Protein AF-A0A1W9LDU2-F1 (afdb_monomer)

pLDDT: mean 76.0, std 12.4, range [47.94, 97.0]

Nearest PDB structures (foldseek):
  3t53-assembly1_A  TM=8.021E-01  e=7.285E-06  Escherichia coli K-12
  4dnt-assembly1_A  TM=8.073E-01  e=8.873E-06  Escherichia coli K-12
  4dop-assembly1_A  TM=8.043E-01  e=9.475E-06  Escherichia coli K-12
  4dnr-assembly1_A  TM=7.918E-01  e=9.475E-06  Escherichia coli K-12
  3t56-assembly1_A  TM=7.947E-01  e=4.295E-05  Escherichia coli K-12

Secondary structure (DSSP, 8-state):
--SHHHHHHHHHHHHHHSTHHHHHHHHHHHHHHHHHHHS---SS------EEEEEEE-SSS-HHHHHHHHHHHHHHHHHT-TT--EEEEEEE-SSS-HHHHHHHHHHHHHHHTTSTT-------SS----------HHHHHHTT--HHHHHHHHHHHT--EEEEEEEETTEEEEEEES----SHHHHHT-EEEEETTEEEE--

Structure (mmCIF, N/CA/C/O backbone):
data_AF-A0A1W9LDU2-F1
#
_entry.id   AF-A0A1W9LDU2-F1
#
loop_
_atom_site.group_PDB
_atom_site.id
_atom_site.type_symbol
_atom_site.label_atom_id
_atom_site.label_alt_id
_atom_site.label_comp_id
_atom_site.label_asym_id
_atom_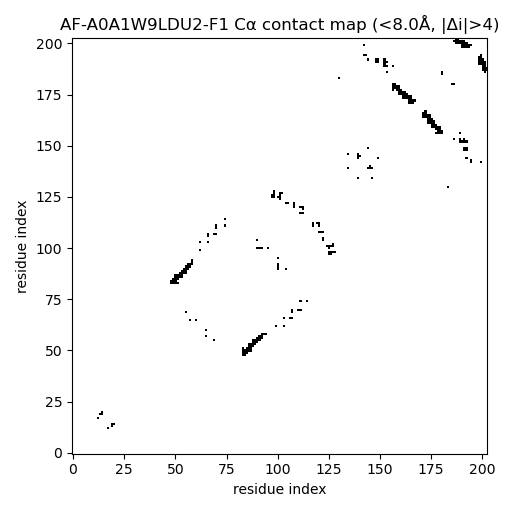site.label_entity_id
_atom_site.label_seq_id
_atom_site.pdbx_PDB_ins_code
_atom_site.Cartn_x
_atom_site.Cartn_y
_atom_site.Cartn_z
_atom_site.occupancy
_atom_site.B_iso_or_equiv
_atom_site.auth_seq_id
_atom_site.auth_comp_id
_atom_site.auth_asym_id
_atom_site.auth_atom_id
_atom_site.pdbx_PDB_model_num
ATOM 1 N N . MET A 1 1 ? -29.958 22.513 64.271 1.00 49.59 1 MET A N 1
ATOM 2 C CA . MET A 1 1 ? -28.703 22.228 63.536 1.00 49.59 1 MET A CA 1
ATOM 3 C C . MET A 1 1 ? -27.513 22.297 64.498 1.00 49.59 1 MET A C 1
ATOM 5 O O . MET A 1 1 ? -26.911 23.351 64.590 1.00 49.59 1 MET A O 1
ATOM 9 N N . SER A 1 2 ? -27.203 21.239 65.266 1.00 56.72 2 SER A N 1
ATOM 10 C CA . SER A 1 2 ? -25.942 21.145 66.046 1.00 56.72 2 SER A CA 1
ATOM 11 C C . SER A 1 2 ? -25.709 19.732 66.623 1.00 56.72 2 SER A C 1
ATOM 13 O O . SER A 1 2 ? -25.575 19.555 67.827 1.00 56.72 2 SER A O 1
ATOM 15 N N . GLU A 1 3 ? -25.724 18.687 65.788 1.00 57.66 3 GLU A N 1
ATOM 16 C CA . GLU A 1 3 ? -25.422 17.311 66.252 1.00 57.66 3 GLU A CA 1
ATOM 17 C C . GLU A 1 3 ? -24.244 16.667 65.493 1.00 57.66 3 GLU A C 1
ATOM 19 O O . GLU A 1 3 ? -23.512 15.843 66.039 1.00 57.66 3 GLU A O 1
ATOM 24 N N . ASN A 1 4 ? -23.974 17.109 64.259 1.00 59.03 4 ASN A N 1
ATOM 25 C CA . ASN A 1 4 ? -22.932 16.517 63.410 1.00 59.03 4 ASN A CA 1
ATOM 26 C C . ASN A 1 4 ? -21.503 17.002 63.732 1.00 59.03 4 ASN A C 1
ATOM 28 O O . ASN A 1 4 ? -20.545 16.277 63.469 1.00 59.03 4 ASN A O 1
ATOM 32 N N . GLY A 1 5 ? -21.337 18.177 64.354 1.00 63.38 5 GLY A N 1
ATOM 33 C CA . GLY A 1 5 ? -20.014 18.723 64.707 1.00 63.38 5 GLY A CA 1
ATOM 34 C C . GLY A 1 5 ? -19.288 17.947 65.817 1.00 63.38 5 GLY A C 1
ATOM 35 O O . GLY A 1 5 ? -18.060 17.827 65.802 1.00 63.38 5 GLY A O 1
ATOM 36 N N . ASN A 1 6 ? -20.037 17.337 66.742 1.00 68.06 6 ASN A N 1
ATOM 37 C CA . ASN A 1 6 ? -19.465 16.553 67.844 1.00 68.06 6 ASN A CA 1
ATOM 38 C C . ASN A 1 6 ? -19.042 15.140 67.413 1.00 68.06 6 ASN A C 1
ATOM 40 O O . ASN A 1 6 ? -18.052 14.615 67.916 1.00 68.06 6 ASN A O 1
ATOM 44 N N . LYS A 1 7 ? -19.734 14.532 66.439 1.00 71.62 7 LYS A N 1
ATOM 45 C CA . LYS A 1 7 ? -19.364 13.208 65.905 1.00 71.62 7 LYS A CA 1
ATOM 46 C C . LYS A 1 7 ? -18.087 13.280 65.062 1.00 71.62 7 LYS A C 1
ATOM 48 O O . LYS A 1 7 ? -17.204 12.438 65.206 1.00 71.62 7 LYS A O 1
ATOM 53 N N . PHE A 1 8 ? -17.954 14.321 64.237 1.00 76.06 8 PHE A N 1
ATOM 54 C CA . PHE A 1 8 ? -16.783 14.516 63.377 1.00 76.06 8 PHE A CA 1
ATOM 55 C C . PHE A 1 8 ? -15.508 14.818 64.180 1.00 76.06 8 PHE A C 1
ATOM 57 O O . PHE A 1 8 ? -14.455 14.232 63.934 1.00 76.06 8 PHE A O 1
ATOM 64 N N . SER A 1 9 ? -15.611 15.667 65.205 1.00 74.88 9 SER A N 1
ATOM 65 C CA . SER A 1 9 ? -14.484 15.957 66.100 1.00 74.88 9 SER A CA 1
ATOM 66 C C . SER A 1 9 ? -14.080 14.750 66.960 1.00 74.88 9 SER A C 1
ATOM 68 O O . SER A 1 9 ? -12.888 14.552 67.193 1.00 74.88 9 SER A O 1
ATOM 70 N N . GLY A 1 10 ? -15.032 13.901 67.369 1.00 74.62 10 GLY A N 1
ATOM 71 C CA . GLY A 1 10 ? -14.751 12.626 68.044 1.00 74.62 10 GLY A CA 1
ATOM 72 C C . GLY A 1 10 ? -14.024 11.606 67.158 1.00 74.62 10 GLY A C 1
ATOM 73 O O . GLY A 1 10 ? -13.123 10.908 67.631 1.00 74.62 10 GLY A O 1
ATOM 74 N N . LEU A 1 11 ? -14.352 11.569 65.862 1.00 74.38 11 LEU A N 1
ATOM 75 C CA . LEU A 1 11 ? -13.679 10.721 64.877 1.00 74.38 11 LEU A CA 1
ATOM 76 C C . LEU A 1 11 ? -12.225 11.167 64.662 1.00 74.38 11 LEU A C 1
ATOM 78 O O . LEU A 1 11 ? -11.310 10.354 64.762 1.00 74.38 11 LEU A O 1
ATOM 82 N N . ILE A 1 12 ? -12.001 12.472 64.474 1.00 79.00 12 ILE A N 1
ATOM 83 C CA . ILE A 1 12 ? -10.655 13.052 64.339 1.00 79.00 12 ILE A CA 1
ATOM 84 C C . ILE A 1 12 ? -9.823 12.790 65.598 1.00 79.00 12 ILE A C 1
ATOM 86 O O . ILE A 1 12 ? -8.661 12.406 65.506 1.00 79.00 12 ILE A O 1
ATOM 90 N N . ARG A 1 13 ? -10.416 12.938 66.789 1.00 73.31 13 ARG A N 1
ATOM 91 C CA . ARG A 1 13 ? -9.708 12.694 68.051 1.00 73.31 13 ARG A CA 1
ATOM 92 C C . ARG A 1 13 ? -9.336 11.214 68.227 1.00 73.31 13 ARG A C 1
ATOM 94 O O . ARG A 1 13 ? -8.217 10.941 68.643 1.00 73.31 13 ARG A O 1
ATOM 101 N N . SER A 1 14 ? -10.197 10.274 67.819 1.00 73.06 14 SER A N 1
ATOM 102 C CA . SER A 1 14 ? -9.865 8.833 67.789 1.00 73.06 14 SER A CA 1
ATOM 103 C C . SER A 1 14 ? -8.744 8.490 66.802 1.00 73.06 14 SER A C 1
ATOM 105 O O . SER A 1 14 ? -7.947 7.595 67.073 1.00 73.06 14 SER A O 1
ATOM 107 N N . PHE A 1 15 ? -8.646 9.216 65.685 1.00 76.94 15 PHE A N 1
ATOM 108 C CA . PHE A 1 15 ? -7.563 9.072 64.705 1.00 76.94 15 PHE A CA 1
ATOM 109 C C . PHE A 1 15 ? -6.233 9.692 65.160 1.00 76.94 15 PHE A C 1
ATOM 111 O O . PHE A 1 15 ? -5.174 9.174 64.811 1.00 76.94 15 PHE A O 1
ATOM 118 N N . LEU A 1 16 ? -6.279 10.790 65.925 1.00 77.50 16 LEU A N 1
ATOM 119 C CA . LEU A 1 16 ? -5.091 11.513 66.397 1.00 77.50 16 LEU A CA 1
ATOM 120 C C . LEU A 1 16 ? -4.519 10.971 67.719 1.00 77.50 16 LEU A C 1
ATOM 122 O O . LEU A 1 16 ? -3.313 11.048 67.921 1.00 77.50 16 LEU A O 1
ATOM 126 N N . GLN A 1 17 ? -5.353 10.444 68.627 1.00 74.19 17 GLN A N 1
ATOM 127 C CA . GLN A 1 17 ? -4.908 9.855 69.905 1.00 74.19 17 GLN A CA 1
ATOM 128 C C . GLN A 1 17 ? -4.788 8.324 69.874 1.00 74.19 17 GLN A C 1
ATOM 130 O O . GLN A 1 17 ? -4.083 7.759 70.708 1.00 74.19 17 GLN A O 1
ATOM 135 N N . GLY A 1 18 ? -5.479 7.641 68.956 1.00 73.44 18 GLY A N 1
ATOM 136 C CA . GLY A 1 18 ? -5.485 6.180 68.856 1.00 73.44 18 GLY A CA 1
ATOM 137 C C . GLY A 1 18 ? -4.526 5.630 67.797 1.00 73.44 18 GLY A C 1
ATOM 138 O O . GLY A 1 18 ? -4.129 6.318 66.863 1.00 73.44 18 GLY A O 1
ATOM 139 N N . GLN A 1 19 ? -4.223 4.332 67.875 1.00 79.75 19 GLN A N 1
ATOM 140 C CA . GLN A 1 19 ? -3.443 3.597 66.861 1.00 79.75 19 GLN A CA 1
ATOM 141 C C . GLN A 1 19 ? -4.256 3.272 65.587 1.00 79.75 19 GLN A C 1
ATOM 143 O O . GLN A 1 19 ? -3.837 2.464 64.757 1.00 79.75 19 GLN A O 1
ATOM 148 N N . LEU A 1 20 ? -5.430 3.891 65.418 1.00 82.56 20 LEU A N 1
ATOM 149 C CA . LEU A 1 20 ? -6.39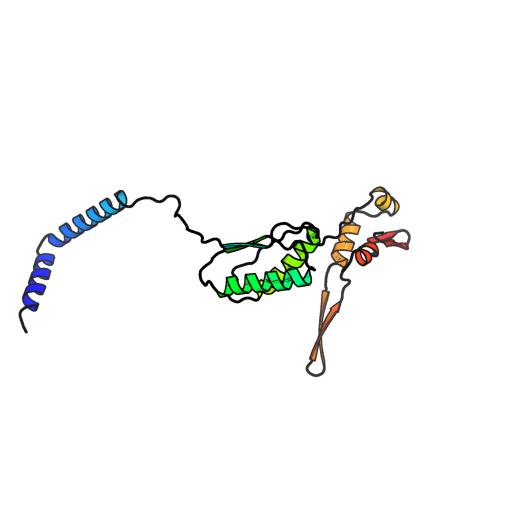8 3.569 64.368 1.00 82.56 20 LEU A CA 1
ATOM 150 C C . LEU A 1 20 ? -5.834 3.818 62.958 1.00 82.56 20 LEU A C 1
ATOM 152 O O . LEU A 1 20 ? -6.083 3.034 62.046 1.00 82.56 20 LEU A O 1
ATOM 156 N N . SER A 1 21 ? -5.012 4.860 62.802 1.00 83.94 21 SER A N 1
ATOM 157 C CA . SER A 1 21 ? -4.303 5.168 61.553 1.00 83.94 21 SER A CA 1
ATOM 158 C C . SER A 1 21 ? -3.348 4.042 61.144 1.00 83.94 21 SER A C 1
ATOM 160 O O . SER A 1 21 ? -3.317 3.648 59.983 1.00 83.94 21 SER A O 1
ATOM 162 N N . VAL A 1 22 ? -2.611 3.473 62.107 1.00 85.69 22 VAL A N 1
ATOM 163 C CA . VAL A 1 22 ? -1.685 2.355 61.861 1.00 85.69 22 VAL A CA 1
ATOM 164 C C . VAL A 1 22 ? -2.461 1.093 61.492 1.00 85.69 22 VAL A C 1
ATOM 166 O O . VAL A 1 22 ? -2.100 0.413 60.537 1.00 85.69 22 VAL A O 1
ATOM 169 N N . LEU A 1 23 ? -3.567 0.813 62.188 1.00 89.12 23 LEU A N 1
ATOM 170 C CA . LEU A 1 23 ? -4.436 -0.322 61.876 1.00 89.12 23 LEU A CA 1
ATOM 171 C C . LEU A 1 23 ? -4.988 -0.237 60.444 1.00 89.12 23 LEU A C 1
ATOM 173 O O . LEU A 1 23 ? -4.949 -1.221 59.713 1.00 89.12 23 LEU A O 1
ATOM 177 N N . LEU A 1 24 ? -5.455 0.940 60.021 1.00 89.75 24 LEU A N 1
ATOM 178 C CA . LEU A 1 24 ? -5.959 1.150 58.663 1.00 89.75 24 LEU A CA 1
ATOM 179 C C . LEU A 1 24 ? -4.878 0.993 57.596 1.00 89.75 24 LEU A C 1
ATOM 181 O O . LEU A 1 24 ? -5.164 0.432 56.543 1.00 89.75 24 LEU A O 1
ATOM 185 N N . ILE A 1 25 ? -3.649 1.438 57.871 1.00 91.44 25 ILE A N 1
ATOM 186 C CA . ILE A 1 25 ? -2.503 1.223 56.976 1.00 91.44 25 ILE A CA 1
ATOM 187 C C . ILE A 1 25 ? -2.199 -0.274 56.838 1.00 91.44 25 ILE A C 1
ATOM 189 O O . ILE A 1 25 ? -1.962 -0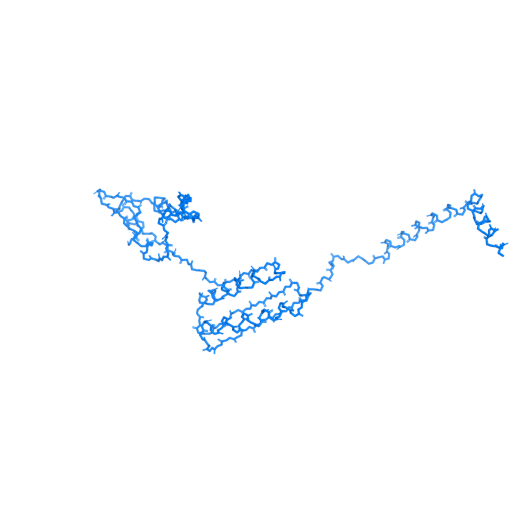.760 55.736 1.00 91.44 25 ILE A O 1
ATOM 193 N N . VAL A 1 26 ? -2.235 -1.031 57.937 1.00 94.44 26 VAL A N 1
ATOM 194 C CA . VAL A 1 26 ? -2.012 -2.485 57.898 1.00 94.44 26 VAL A CA 1
ATOM 195 C C . VAL A 1 26 ? -3.136 -3.192 57.139 1.00 94.44 26 VAL A C 1
ATOM 197 O O . VAL A 1 26 ? -2.865 -4.066 56.319 1.00 94.44 26 VAL A O 1
ATOM 200 N N . ILE A 1 27 ? -4.390 -2.791 57.359 1.00 96.00 27 ILE A N 1
ATOM 201 C CA . ILE A 1 27 ? -5.549 -3.344 56.649 1.00 96.00 27 ILE A CA 1
ATOM 202 C C . ILE A 1 27 ? -5.480 -3.022 55.153 1.00 96.00 27 ILE A C 1
ATOM 204 O O . ILE A 1 27 ? -5.739 -3.906 54.339 1.00 96.00 27 ILE A O 1
ATOM 208 N N . SER A 1 28 ? -5.108 -1.798 54.767 1.00 95.88 28 SER A N 1
ATOM 209 C CA . SER A 1 28 ? -4.998 -1.417 53.355 1.00 95.88 28 SER A CA 1
ATOM 210 C C . SER A 1 28 ? -3.846 -2.138 52.652 1.00 95.88 28 SER A C 1
ATOM 212 O O . SER A 1 28 ? -4.022 -2.603 51.527 1.00 95.88 28 SER A O 1
ATOM 214 N N . LEU A 1 29 ? -2.706 -2.323 53.329 1.00 97.00 29 LEU A N 1
ATOM 215 C CA . LEU A 1 29 ? -1.594 -3.138 52.833 1.00 97.00 29 LEU A CA 1
ATOM 216 C C . LEU A 1 29 ? -1.992 -4.607 52.668 1.00 97.00 29 LEU A C 1
ATOM 218 O O . LEU A 1 29 ? -1.703 -5.204 51.633 1.00 97.00 29 LEU A O 1
ATOM 222 N N . ALA A 1 30 ? -2.685 -5.184 53.654 1.00 96.62 30 ALA A N 1
ATOM 223 C CA . ALA A 1 30 ? -3.170 -6.558 53.579 1.00 96.62 30 ALA A CA 1
ATOM 224 C C . ALA A 1 30 ? -4.193 -6.736 52.446 1.00 96.62 30 ALA A C 1
ATOM 226 O O . ALA A 1 30 ? -4.085 -7.679 51.667 1.00 96.62 30 ALA A O 1
ATOM 227 N N . ALA A 1 31 ? -5.139 -5.804 52.299 1.00 96.88 31 ALA A N 1
ATOM 228 C CA . ALA A 1 31 ? -6.109 -5.808 51.206 1.00 96.88 31 ALA A CA 1
ATOM 229 C C . ALA A 1 31 ? -5.428 -5.686 49.831 1.00 96.88 31 ALA A C 1
ATOM 231 O O . ALA A 1 31 ? -5.790 -6.410 48.906 1.00 96.88 31 ALA A O 1
ATOM 232 N N . GLY A 1 32 ? -4.405 -4.833 49.705 1.00 96.50 32 GLY A N 1
ATOM 233 C CA . GLY A 1 32 ? -3.604 -4.709 48.486 1.00 96.50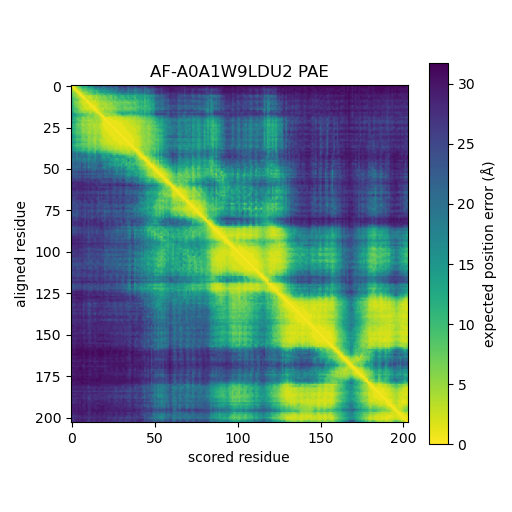 32 GLY A CA 1
ATOM 234 C C . GLY A 1 32 ? -2.820 -5.983 48.155 1.00 96.50 32 GLY A C 1
ATOM 235 O O . GLY A 1 32 ? -2.811 -6.420 47.007 1.00 96.50 32 GLY A O 1
ATOM 236 N N . ALA A 1 33 ? -2.221 -6.629 49.158 1.00 96.31 33 ALA A N 1
ATOM 237 C CA . ALA A 1 33 ? -1.531 -7.905 48.979 1.00 96.31 33 ALA A CA 1
ATOM 238 C C . ALA A 1 33 ? -2.494 -9.020 48.536 1.00 96.31 33 ALA A C 1
ATOM 240 O O . ALA A 1 33 ? -2.177 -9.779 47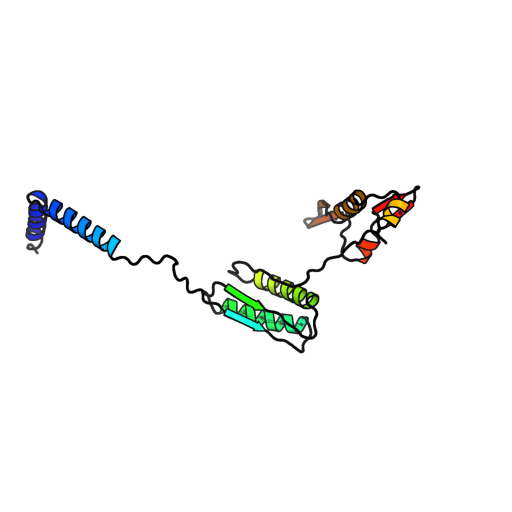.622 1.00 96.31 33 ALA A O 1
ATOM 241 N N . VAL A 1 34 ? -3.692 -9.082 49.128 1.00 96.06 34 VAL A N 1
ATOM 242 C CA . VAL A 1 34 ? -4.746 -10.018 48.709 1.00 96.06 34 VAL A CA 1
ATOM 243 C C . VAL A 1 34 ? -5.187 -9.734 47.274 1.00 96.06 34 VAL A C 1
ATOM 245 O O . VAL A 1 34 ? -5.299 -10.670 46.489 1.00 96.06 34 VAL A O 1
ATOM 248 N N . ALA A 1 35 ? -5.362 -8.466 46.893 1.00 95.31 35 ALA A N 1
ATOM 249 C CA . ALA A 1 35 ? -5.712 -8.091 45.526 1.00 95.31 35 ALA A CA 1
ATOM 250 C C . ALA A 1 35 ? -4.644 -8.537 44.516 1.00 95.31 35 ALA A C 1
ATOM 252 O O . ALA A 1 35 ? -4.994 -9.078 43.473 1.00 95.31 35 ALA A O 1
ATOM 253 N N . LEU A 1 36 ? -3.351 -8.400 44.830 1.00 92.81 36 LEU A N 1
ATOM 254 C CA . LEU A 1 36 ? -2.269 -8.862 43.948 1.00 92.81 36 LEU A CA 1
ATOM 255 C C . LEU A 1 36 ? -2.259 -10.383 43.743 1.00 92.81 36 LEU A C 1
ATOM 257 O O . LEU A 1 36 ? -1.854 -10.843 42.678 1.00 92.81 36 LEU A O 1
ATOM 261 N N . VAL A 1 37 ? -2.690 -11.156 44.744 1.00 92.25 37 VAL A N 1
ATOM 262 C CA . VAL A 1 37 ? -2.771 -12.625 44.661 1.00 92.25 37 VAL A CA 1
ATOM 263 C C . VAL A 1 37 ? -4.070 -13.084 43.994 1.00 92.25 37 VAL A C 1
ATOM 265 O O . VAL A 1 37 ? -4.070 -14.084 43.283 1.00 92.25 37 VAL A O 1
ATOM 268 N N . MET A 1 38 ? -5.176 -12.369 44.217 1.00 94.00 38 MET A N 1
ATOM 269 C CA . MET A 1 38 ? -6.495 -12.725 43.687 1.00 94.00 38 MET A CA 1
ATOM 270 C C . MET A 1 38 ? -6.775 -12.183 42.286 1.00 94.00 38 MET A C 1
ATOM 272 O O . MET A 1 38 ? -7.656 -12.721 41.621 1.00 94.00 38 MET A O 1
ATOM 276 N N . THR A 1 39 ? -6.078 -11.135 41.836 1.00 91.00 39 THR A N 1
ATOM 277 C CA . THR A 1 39 ? -6.268 -10.590 40.484 1.00 91.00 39 THR A CA 1
ATOM 278 C C . THR A 1 39 ? -5.803 -11.632 39.465 1.00 91.00 39 THR A C 1
ATOM 280 O O . THR A 1 39 ? -4.610 -11.956 39.444 1.00 91.00 39 THR A O 1
ATOM 283 N N . PRO A 1 40 ? -6.709 -12.168 38.625 1.00 84.44 40 PRO A N 1
ATOM 284 C CA . PRO A 1 40 ? -6.335 -13.106 37.579 1.00 84.44 40 PRO A CA 1
ATOM 285 C C . PRO A 1 40 ? -5.317 -12.451 36.647 1.00 84.44 40 PRO A C 1
ATOM 287 O O . PRO A 1 40 ? -5.484 -11.303 36.236 1.00 84.44 40 PRO A O 1
ATOM 290 N N . ARG A 1 41 ? -4.244 -13.172 36.329 1.00 78.50 41 ARG A N 1
ATOM 291 C CA . ARG A 1 41 ? -3.285 -12.742 35.311 1.00 78.50 41 ARG A CA 1
ATOM 292 C C . ARG A 1 41 ? -3.773 -13.249 33.961 1.00 78.50 41 ARG A C 1
ATOM 294 O O . ARG A 1 41 ? -3.754 -14.451 33.728 1.00 78.50 41 ARG A O 1
ATOM 301 N N . GLU A 1 42 ? -4.211 -12.344 33.097 1.00 79.44 42 GLU A N 1
ATOM 302 C CA . GLU A 1 42 ? -4.455 -12.641 31.685 1.00 79.44 42 GLU A CA 1
ATOM 303 C C . GLU A 1 42 ? -3.155 -12.367 30.915 1.00 79.44 42 GLU A C 1
ATOM 305 O O . GLU A 1 42 ? -2.707 -11.224 30.841 1.00 79.44 42 GLU A O 1
ATOM 310 N N . GLU A 1 43 ? -2.492 -13.419 30.422 1.00 69.94 43 GLU A N 1
ATOM 311 C CA . GLU A 1 43 ? -1.216 -13.305 29.687 1.00 69.94 43 GLU A CA 1
ATOM 312 C C . GLU A 1 43 ? -1.400 -12.742 28.271 1.00 69.94 43 GLU A C 1
ATOM 314 O O . GLU A 1 43 ? -0.515 -12.070 27.745 1.00 69.94 43 GLU A O 1
ATOM 319 N N . GLU A 1 44 ? -2.575 -12.953 27.686 1.00 77.62 44 GLU A N 1
ATOM 320 C CA . GLU A 1 44 ? -2.986 -12.386 26.409 1.00 77.62 44 GLU A CA 1
ATOM 321 C C . GLU A 1 44 ? -4.330 -11.693 26.632 1.00 77.62 44 GLU A C 1
ATOM 323 O O . GLU A 1 44 ? -5.336 -12.388 26.813 1.00 77.62 44 GLU A O 1
ATOM 328 N N . PRO A 1 45 ? -4.385 -10.345 26.665 1.00 65.31 45 PRO A N 1
ATOM 329 C CA . PRO A 1 45 ? -5.668 -9.663 26.714 1.00 65.31 45 PRO A CA 1
ATOM 330 C C . PRO A 1 45 ? -6.479 -10.135 25.509 1.00 65.31 45 PRO A C 1
ATOM 332 O O . PRO A 1 45 ? -6.039 -9.998 24.365 1.00 65.31 45 PRO A O 1
ATOM 335 N N . GLN A 1 46 ? -7.645 -10.729 25.757 1.00 62.44 46 GLN A N 1
ATOM 336 C CA . GLN A 1 46 ? -8.515 -11.190 24.682 1.00 62.44 46 GLN A CA 1
ATOM 337 C C . GLN A 1 46 ? -9.124 -9.967 23.991 1.00 62.44 46 GLN A C 1
ATOM 339 O O . GLN A 1 46 ? -10.181 -9.469 24.373 1.00 62.44 46 GLN A O 1
ATOM 344 N N . ILE A 1 47 ? -8.428 -9.447 22.979 1.00 65.75 47 ILE A N 1
ATOM 345 C CA . ILE A 1 47 ? -8.943 -8.378 22.128 1.00 65.75 47 ILE A CA 1
ATOM 346 C C . ILE A 1 47 ? -9.970 -9.012 21.191 1.00 65.75 47 ILE A C 1
ATOM 348 O O . ILE A 1 47 ? -9.620 -9.701 20.233 1.00 65.75 47 ILE A O 1
ATOM 352 N N . VAL A 1 48 ? -11.253 -8.779 21.462 1.00 61.66 48 VAL A N 1
ATOM 353 C CA . VAL A 1 48 ? -12.317 -9.108 20.511 1.00 61.66 48 VAL A CA 1
ATOM 354 C C . VAL A 1 48 ? -12.243 -8.079 19.390 1.00 61.66 48 VAL A C 1
ATOM 356 O O . VAL A 1 48 ? -12.721 -6.959 19.538 1.00 61.66 48 VAL A O 1
ATOM 359 N N . VAL A 1 49 ? -11.598 -8.441 18.283 1.00 58.22 49 VAL A N 1
ATOM 360 C CA . VAL A 1 49 ? -11.586 -7.630 17.061 1.00 58.22 49 VAL A CA 1
ATOM 361 C C . VAL A 1 49 ? -12.855 -7.975 16.276 1.00 58.22 49 VAL A C 1
ATOM 363 O O . VAL A 1 49 ? -12.929 -9.081 15.734 1.00 58.22 49 VAL A O 1
ATOM 366 N N . PRO A 1 50 ? -13.878 -7.101 16.205 1.00 53.66 50 PRO A N 1
ATOM 367 C CA . PRO A 1 50 ? -14.995 -7.344 15.309 1.00 53.66 50 PRO A CA 1
ATOM 368 C C . PRO A 1 50 ? -14.474 -7.259 13.871 1.00 53.66 50 PRO A C 1
ATOM 370 O O . PRO A 1 50 ? -13.923 -6.243 13.452 1.00 53.66 50 PRO A O 1
ATOM 373 N N . LEU A 1 51 ? -14.601 -8.360 13.133 1.00 52.84 51 LEU A N 1
ATOM 374 C CA . LEU A 1 51 ? -14.165 -8.481 11.745 1.00 52.84 51 LEU A CA 1
ATOM 375 C C . LEU A 1 51 ? -15.400 -8.500 10.847 1.00 52.84 51 LEU A C 1
ATOM 377 O O . LEU A 1 51 ? -16.279 -9.348 11.009 1.00 52.84 51 LEU A O 1
ATOM 381 N N . ALA A 1 52 ? -15.451 -7.583 9.886 1.00 58.91 52 ALA A N 1
ATOM 382 C CA . ALA A 1 52 ? -16.410 -7.636 8.792 1.00 58.91 52 ALA A CA 1
ATOM 383 C C . ALA A 1 52 ? -15.696 -8.176 7.545 1.00 58.91 52 ALA A C 1
ATOM 385 O O . ALA A 1 52 ? -14.908 -7.465 6.918 1.00 58.91 52 ALA A O 1
ATOM 386 N N . ASP A 1 53 ? -15.957 -9.440 7.205 1.00 50.25 53 ASP A N 1
ATOM 387 C CA . ASP A 1 53 ? -15.444 -10.054 5.978 1.00 50.25 53 ASP A CA 1
ATOM 388 C C . ASP A 1 53 ? -16.434 -9.825 4.828 1.00 50.25 53 ASP A C 1
ATOM 390 O O . ASP A 1 53 ? -17.598 -10.236 4.888 1.00 50.25 53 ASP A O 1
ATOM 394 N N . VAL A 1 54 ? -15.988 -9.114 3.790 1.00 58.03 54 VAL A N 1
ATOM 395 C CA . VAL A 1 54 ? -16.818 -8.738 2.642 1.00 58.03 54 VAL A CA 1
ATOM 396 C C . VAL A 1 54 ? -16.297 -9.445 1.399 1.00 58.03 54 VAL A C 1
ATOM 398 O O . VAL A 1 54 ? -15.442 -8.948 0.664 1.00 58.03 54 VA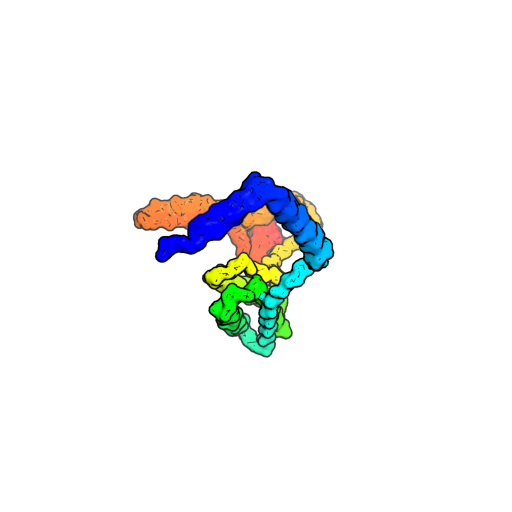L A O 1
ATOM 401 N N . MET A 1 55 ? -16.868 -10.613 1.125 1.00 48.53 55 MET A N 1
ATOM 402 C CA . MET A 1 55 ? -16.533 -11.395 -0.058 1.00 48.53 55 MET A CA 1
ATOM 403 C C . MET A 1 55 ? -17.469 -11.032 -1.217 1.00 48.53 55 MET A C 1
ATOM 405 O O . MET A 1 55 ? -18.680 -11.260 -1.149 1.00 48.53 55 MET A O 1
ATOM 409 N N . VAL A 1 56 ? -16.926 -10.460 -2.298 1.00 56.72 56 VAL A N 1
ATOM 410 C CA . VAL A 1 56 ? -17.724 -10.085 -3.476 1.00 56.72 56 VAL A CA 1
ATOM 411 C C . VAL A 1 56 ? -17.332 -10.930 -4.682 1.00 56.72 56 VAL A C 1
ATOM 413 O O . VAL A 1 56 ? -16.321 -10.683 -5.333 1.00 56.72 56 VAL A O 1
ATOM 416 N N . SER A 1 57 ? -18.181 -11.910 -5.014 1.00 51.12 57 SER A N 1
ATOM 417 C CA . SER A 1 57 ? -18.134 -12.596 -6.309 1.00 51.12 57 SER A CA 1
ATOM 418 C C . SER A 1 57 ? -18.827 -11.763 -7.362 1.00 51.12 57 SER A C 1
ATOM 420 O O . SER A 1 57 ? -19.997 -11.415 -7.187 1.00 51.12 57 SER A O 1
ATOM 422 N N . TYR A 1 58 ? -18.171 -11.524 -8.494 1.00 58.69 58 TYR A N 1
ATOM 423 C CA . TYR A 1 58 ? -18.870 -10.985 -9.655 1.00 58.69 58 TYR A CA 1
ATOM 424 C C . TYR A 1 58 ? -18.502 -11.716 -10.950 1.00 58.69 58 TYR A C 1
ATOM 426 O O . TYR A 1 58 ? -17.818 -11.175 -11.822 1.00 58.69 58 TYR A O 1
ATOM 434 N N . PRO A 1 59 ? -18.964 -12.969 -11.119 1.00 47.94 59 PRO A N 1
ATOM 435 C CA . PRO A 1 59 ? -18.752 -13.716 -12.345 1.00 47.94 59 PRO A CA 1
ATOM 436 C C . PRO A 1 59 ? -19.729 -13.215 -13.418 1.00 47.94 59 PRO A C 1
ATOM 438 O O . PRO A 1 59 ? -20.680 -13.906 -13.773 1.00 47.94 59 PRO A O 1
ATOM 441 N N . GLY A 1 60 ? -19.496 -12.044 -14.019 1.00 56.91 60 GLY A N 1
ATOM 442 C CA . GLY A 1 60 ? -20.423 -11.576 -15.061 1.00 56.91 60 GLY A CA 1
ATOM 443 C C . GLY A 1 60 ? -20.146 -10.248 -15.744 1.00 56.91 60 GLY A C 1
ATOM 444 O O . GLY A 1 60 ? -20.255 -10.183 -16.964 1.00 56.91 60 GLY A O 1
ATOM 445 N N . GLY A 1 61 ? -19.871 -9.207 -14.956 1.00 63.78 61 GLY A N 1
ATOM 446 C CA . GLY A 1 61 ? -19.923 -7.806 -15.399 1.00 63.78 61 GLY A CA 1
ATOM 447 C C . GLY A 1 61 ? -18.600 -7.246 -15.915 1.00 63.78 61 GLY A C 1
ATOM 448 O O . GLY A 1 61 ? -17.556 -7.858 -15.721 1.00 63.78 61 GLY A O 1
ATOM 449 N N . SER A 1 62 ? -18.655 -6.073 -16.553 1.00 65.62 62 SER A N 1
ATOM 450 C CA . SER A 1 62 ? -17.467 -5.305 -16.949 1.00 65.62 62 SER A CA 1
ATOM 451 C C . SER A 1 62 ? -16.725 -4.749 -15.725 1.00 65.62 62 SER A C 1
ATOM 453 O O . SER A 1 62 ? -17.320 -4.567 -14.662 1.00 65.62 62 SER A O 1
ATOM 455 N N . ALA A 1 63 ? -15.429 -4.449 -15.867 1.00 60.38 63 ALA A N 1
ATOM 456 C CA . ALA A 1 63 ? -14.600 -3.904 -14.783 1.00 60.38 63 ALA A CA 1
ATOM 457 C C . ALA A 1 63 ? -15.200 -2.634 -14.141 1.00 60.38 63 ALA A C 1
ATOM 459 O O . ALA A 1 63 ? -15.221 -2.518 -12.921 1.00 60.38 63 ALA A O 1
ATOM 460 N N . GLU A 1 64 ? -15.774 -1.747 -14.955 1.00 63.09 64 GLU A N 1
ATOM 461 C CA . GLU A 1 64 ? -16.451 -0.510 -14.529 1.00 63.09 64 GLU A CA 1
ATOM 462 C C . GLU A 1 64 ? -17.734 -0.776 -13.718 1.00 63.09 64 GLU A C 1
ATOM 464 O O . GLU A 1 64 ? -18.081 -0.055 -12.779 1.00 63.09 64 GLU A O 1
ATOM 469 N N . GLU A 1 65 ? -18.466 -1.842 -14.055 1.00 64.81 65 GLU A N 1
ATOM 470 C CA . GLU A 1 65 ? -19.687 -2.207 -13.336 1.00 64.81 65 GLU A CA 1
ATOM 471 C C . GLU A 1 65 ? -19.377 -2.913 -12.006 1.00 64.81 65 GLU A C 1
ATOM 473 O O . GLU A 1 65 ? -20.088 -2.717 -11.013 1.00 64.81 65 GLU A O 1
ATOM 478 N N . ILE A 1 66 ? -18.283 -3.685 -11.970 1.00 65.19 66 ILE A N 1
ATOM 479 C CA . ILE A 1 66 ? -17.722 -4.278 -10.748 1.00 65.19 66 ILE A CA 1
ATOM 480 C C . ILE A 1 66 ? -17.305 -3.163 -9.784 1.00 65.19 66 ILE A C 1
ATOM 482 O O . ILE A 1 66 ? -17.717 -3.157 -8.625 1.00 65.19 66 ILE A O 1
ATOM 486 N N . GLU A 1 67 ? -16.563 -2.181 -10.279 1.00 63.19 67 GLU A N 1
ATOM 487 C CA . GLU A 1 67 ? -16.064 -1.037 -9.520 1.00 63.19 67 GLU A CA 1
ATOM 488 C C . GLU A 1 67 ? -17.196 -0.231 -8.856 1.00 63.19 67 GLU A C 1
ATOM 490 O O . GLU A 1 67 ? -17.196 -0.036 -7.637 1.00 63.19 67 GLU A O 1
ATOM 495 N N . ARG A 1 68 ? -18.228 0.166 -9.617 1.00 65.75 68 ARG A N 1
ATOM 496 C CA . ARG A 1 68 ? -19.370 0.936 -9.085 1.00 65.75 68 ARG A CA 1
ATOM 497 C C . ARG A 1 68 ? -20.148 0.189 -7.998 1.00 65.75 68 ARG A C 1
ATOM 499 O O . ARG A 1 68 ? -20.581 0.795 -7.011 1.00 65.75 68 ARG A O 1
ATOM 506 N N . ARG A 1 69 ? -20.357 -1.122 -8.160 1.00 65.38 69 ARG A N 1
ATOM 507 C CA . ARG A 1 69 ? -21.146 -1.931 -7.210 1.00 65.38 69 ARG A CA 1
ATOM 508 C C . ARG A 1 69 ? -20.355 -2.345 -5.974 1.00 65.38 69 ARG A C 1
ATOM 510 O O . ARG A 1 69 ? -20.949 -2.429 -4.901 1.00 65.38 69 ARG A O 1
ATOM 517 N N . VAL A 1 70 ? -19.053 -2.593 -6.105 1.00 68.81 70 VAL A N 1
ATOM 518 C CA . VAL A 1 70 ? -18.180 -2.925 -4.968 1.00 68.81 70 VAL A CA 1
ATOM 519 C C . VAL A 1 70 ? -17.919 -1.677 -4.128 1.00 68.81 70 VAL A C 1
ATOM 521 O O . VAL A 1 70 ? -18.165 -1.704 -2.922 1.00 68.81 70 VAL A O 1
ATOM 524 N N . SER A 1 71 ? -17.535 -0.562 -4.761 1.00 67.38 71 SER A N 1
ATOM 525 C CA . SER A 1 71 ? -17.241 0.702 -4.070 1.00 67.38 71 SER A CA 1
ATOM 526 C C . SER A 1 71 ? -18.437 1.191 -3.252 1.00 67.38 71 SER A C 1
ATOM 528 O O . SER A 1 71 ? -18.308 1.434 -2.059 1.00 67.38 71 SER A O 1
ATOM 530 N N . SER A 1 72 ? -19.633 1.245 -3.850 1.00 67.06 72 SER A N 1
ATOM 531 C CA . SER A 1 72 ? -20.844 1.731 -3.163 1.00 67.06 72 SER A CA 1
ATOM 532 C C . SER A 1 72 ? -21.345 0.819 -2.036 1.00 67.06 72 SER A C 1
ATOM 534 O O . SER A 1 72 ? -22.153 1.240 -1.202 1.00 67.06 72 SER A O 1
ATOM 536 N N . ARG A 1 73 ? -20.931 -0.455 -2.022 1.00 67.12 73 ARG A N 1
ATOM 537 C CA . ARG A 1 73 ? -21.241 -1.392 -0.937 1.00 67.12 73 ARG A CA 1
ATOM 538 C C . ARG A 1 73 ? -20.271 -1.209 0.224 1.00 67.12 73 ARG A C 1
ATOM 540 O O . ARG A 1 73 ? -20.722 -1.157 1.361 1.00 67.12 73 ARG A O 1
ATOM 547 N N . LEU A 1 74 ? -18.978 -1.070 -0.075 1.00 70.31 74 LEU A N 1
ATOM 548 C CA . LEU A 1 74 ? -17.936 -0.827 0.923 1.00 70.31 74 LEU A CA 1
ATOM 549 C C . LEU A 1 74 ? -18.097 0.542 1.589 1.00 70.31 74 LEU A C 1
ATOM 551 O O . LEU A 1 74 ? -18.035 0.628 2.807 1.00 70.31 74 LEU A O 1
ATOM 555 N N . GLU A 1 75 ? -18.417 1.582 0.821 1.00 67.12 75 GLU A N 1
ATOM 556 C CA . GLU A 1 75 ? -18.685 2.926 1.343 1.00 67.12 75 GLU A CA 1
ATOM 557 C C . GLU A 1 75 ? -19.858 2.935 2.333 1.00 67.12 75 GLU A C 1
ATOM 559 O O . GLU A 1 75 ? -19.746 3.487 3.421 1.00 67.12 75 GLU A O 1
ATOM 564 N N . ARG A 1 76 ? -20.967 2.250 2.016 1.00 66.88 76 ARG A N 1
ATOM 565 C CA . ARG A 1 76 ? -22.109 2.133 2.939 1.00 66.88 76 ARG A CA 1
ATOM 566 C C . ARG A 1 76 ? -21.785 1.356 4.209 1.00 66.88 76 ARG A C 1
ATOM 568 O O . ARG A 1 76 ? -22.351 1.676 5.245 1.00 66.88 76 ARG A O 1
ATOM 575 N N . LEU A 1 77 ? -20.922 0.345 4.129 1.00 63.84 77 LEU A N 1
ATOM 576 C CA . LEU A 1 77 ? -20.487 -0.412 5.303 1.00 63.84 77 LEU A CA 1
ATOM 577 C C . LEU A 1 77 ? -19.573 0.429 6.198 1.00 63.84 77 LEU A C 1
ATOM 579 O O . LEU A 1 77 ? -19.743 0.402 7.410 1.00 63.84 77 LEU A O 1
ATOM 583 N N . LEU A 1 78 ? -18.670 1.214 5.603 1.00 62.38 78 LEU A N 1
ATOM 584 C CA . LEU A 1 78 ? -17.802 2.141 6.332 1.00 62.38 78 LEU A CA 1
ATOM 585 C C . LEU A 1 78 ? -18.594 3.288 6.977 1.00 62.38 78 LEU A C 1
ATOM 587 O O . LEU A 1 78 ? -18.304 3.663 8.101 1.00 62.38 78 LEU A O 1
ATOM 591 N N . TYR A 1 79 ? -19.634 3.800 6.313 1.00 62.19 79 TYR A N 1
ATOM 592 C CA . TYR A 1 79 ? -20.488 4.860 6.866 1.00 62.19 79 TYR A CA 1
ATOM 593 C C . TYR A 1 79 ? -21.472 4.395 7.950 1.00 62.19 79 TYR A C 1
ATOM 595 O O . TYR A 1 79 ? -22.046 5.234 8.639 1.00 62.19 79 TYR A O 1
ATOM 603 N N . GLN A 1 80 ? -21.754 3.093 8.061 1.00 58.81 80 GLN A N 1
ATOM 604 C CA . GLN A 1 80 ? -22.788 2.581 8.970 1.00 58.81 80 GLN A CA 1
ATOM 605 C C . GLN A 1 80 ? -22.258 2.134 10.332 1.00 58.81 80 GLN A C 1
ATOM 607 O O . GLN A 1 80 ? -23.075 1.808 11.195 1.00 58.81 80 GLN A O 1
ATOM 612 N N . ILE A 1 81 ? -20.938 2.072 10.537 1.00 53.69 81 ILE A N 1
ATOM 613 C CA . ILE A 1 81 ? -20.380 1.478 11.751 1.00 53.69 81 ILE A CA 1
ATOM 614 C C . ILE A 1 81 ? -19.138 2.255 12.201 1.00 53.69 81 ILE A C 1
ATOM 616 O O . ILE A 1 81 ? -18.051 2.041 11.676 1.00 53.69 81 ILE A O 1
ATOM 620 N N . ASP A 1 82 ? -19.308 3.112 13.212 1.00 52.78 82 ASP A N 1
ATOM 621 C CA . ASP A 1 82 ? -18.235 3.895 13.854 1.00 52.78 82 ASP A CA 1
ATOM 622 C C . ASP A 1 82 ? -17.146 3.016 14.525 1.00 52.78 82 ASP A C 1
ATOM 624 O O . ASP A 1 82 ? -16.086 3.517 14.881 1.00 52.78 82 ASP A O 1
ATOM 628 N N . ASP A 1 83 ? -17.383 1.703 14.680 1.00 53.56 83 ASP A N 1
ATOM 629 C CA . ASP A 1 83 ? -16.620 0.806 15.569 1.00 53.56 83 ASP A CA 1
ATOM 630 C C . ASP A 1 83 ? -16.209 -0.553 14.936 1.00 53.56 83 ASP A C 1
ATOM 632 O O . ASP A 1 83 ? -16.048 -1.554 15.641 1.00 53.56 83 ASP A O 1
ATOM 636 N N . VAL A 1 84 ? -16.014 -0.649 13.609 1.00 55.94 84 VAL A N 1
ATOM 637 C CA . VAL A 1 84 ? -15.305 -1.815 13.020 1.00 55.94 84 VAL A CA 1
ATOM 638 C C . VAL A 1 84 ? -13.852 -1.435 12.727 1.00 55.94 84 VAL A C 1
ATOM 640 O O . VAL A 1 84 ? -13.599 -0.702 11.773 1.00 55.94 84 VAL A O 1
ATOM 643 N N . PRO A 1 85 ? -12.868 -1.951 13.486 1.00 58.41 85 PRO A N 1
ATOM 644 C CA . PRO A 1 85 ? -11.477 -1.535 13.356 1.00 58.41 85 PRO A CA 1
ATOM 645 C C . PRO A 1 85 ? -10.819 -2.009 12.049 1.00 58.41 85 PRO A C 1
ATOM 647 O O . PRO A 1 85 ? -9.801 -1.443 11.657 1.00 58.41 85 PRO A O 1
ATOM 650 N N . ILE A 1 86 ? -11.345 -3.053 11.381 1.00 62.50 86 ILE A N 1
ATOM 651 C CA . ILE A 1 86 ? -10.742 -3.643 10.172 1.00 62.50 86 ILE A CA 1
ATOM 652 C C . ILE A 1 86 ? -11.820 -4.198 9.219 1.00 62.50 86 ILE A C 1
ATOM 654 O O . ILE A 1 86 ? -12.577 -5.099 9.581 1.00 62.50 86 ILE A O 1
ATOM 658 N N . VAL A 1 87 ? -11.830 -3.719 7.967 1.00 71.31 87 VAL A N 1
ATOM 659 C CA . VAL A 1 87 ? -12.618 -4.283 6.852 1.00 71.31 87 VAL A CA 1
ATOM 660 C C . VAL A 1 87 ? -11.672 -4.973 5.874 1.00 71.31 87 VAL A C 1
ATOM 662 O O . VAL A 1 87 ? -10.729 -4.355 5.383 1.00 71.31 87 VAL A O 1
ATOM 665 N N . THR A 1 88 ? -11.937 -6.243 5.565 1.00 74.81 88 THR A N 1
ATOM 666 C CA . THR A 1 88 ? -11.204 -6.991 4.533 1.00 74.81 88 THR A CA 1
ATOM 667 C C . THR A 1 88 ? -12.140 -7.298 3.370 1.00 74.81 88 THR A C 1
ATOM 669 O O . THR A 1 88 ? -13.260 -7.764 3.574 1.00 74.81 88 THR A O 1
ATOM 672 N N . ALA A 1 89 ? -11.688 -7.023 2.144 1.00 76.69 89 ALA A N 1
ATOM 673 C CA . ALA A 1 89 ? -12.429 -7.319 0.924 1.00 76.69 89 ALA A CA 1
ATOM 674 C C . ALA A 1 89 ? -11.558 -8.118 -0.050 1.00 76.69 89 ALA A C 1
ATOM 676 O O . ALA A 1 89 ? -10.427 -7.731 -0.344 1.00 76.69 89 ALA A O 1
ATOM 677 N N . ALA A 1 90 ? -12.100 -9.218 -0.575 1.00 81.12 90 ALA A N 1
ATOM 678 C CA . ALA A 1 90 ? -11.420 -10.069 -1.548 1.00 81.12 90 ALA A CA 1
ATOM 679 C C . ALA A 1 90 ? -12.099 -9.974 -2.922 1.00 81.12 90 ALA A C 1
ATOM 681 O O . ALA A 1 90 ? -13.294 -10.254 -3.060 1.00 81.12 90 ALA A O 1
ATOM 682 N N . LEU A 1 91 ? -11.324 -9.603 -3.946 1.00 78.56 91 LEU A N 1
ATOM 683 C CA . LEU A 1 91 ? -11.768 -9.545 -5.339 1.00 78.56 91 LEU A CA 1
ATOM 684 C C . LEU A 1 91 ? -11.360 -10.822 -6.070 1.00 78.56 91 LEU A C 1
ATOM 686 O O . LEU A 1 91 ? -10.184 -11.176 -6.112 1.00 78.56 91 LEU A O 1
ATOM 690 N N . TYR A 1 92 ? -12.330 -11.496 -6.681 1.00 75.31 92 TYR A N 1
ATOM 691 C CA . TYR A 1 92 ? -12.089 -12.712 -7.450 1.00 75.31 92 TYR A CA 1
ATOM 692 C C . TYR A 1 92 ? -12.984 -12.783 -8.685 1.00 75.31 92 TYR A C 1
ATOM 694 O O . TYR A 1 92 ? -14.149 -12.379 -8.673 1.00 75.31 92 TYR A O 1
ATOM 702 N N . SER A 1 93 ? -12.437 -13.330 -9.768 1.00 77.38 93 SER A N 1
ATOM 703 C CA . SER A 1 93 ? -13.152 -13.550 -11.021 1.00 77.38 93 SER A CA 1
ATOM 704 C C . SER A 1 93 ? -12.608 -14.785 -11.725 1.00 77.38 93 SER A C 1
ATOM 706 O O . SER A 1 93 ? -11.403 -14.991 -11.779 1.00 77.38 93 SER A O 1
ATOM 708 N N . GLY A 1 94 ? -13.504 -15.588 -12.306 1.00 71.69 94 GLY A N 1
ATOM 709 C CA . GLY A 1 94 ? -13.127 -16.684 -13.207 1.00 71.69 94 GLY A CA 1
ATOM 710 C C . GLY A 1 94 ? -12.880 -16.241 -14.655 1.00 71.69 94 GLY A C 1
ATOM 711 O O . GLY A 1 94 ? -12.529 -17.071 -15.484 1.00 71.69 94 GLY A O 1
ATOM 712 N N . ARG A 1 95 ? -13.110 -14.959 -14.982 1.00 72.38 95 ARG A N 1
ATOM 713 C CA . ARG A 1 95 ? -12.955 -14.400 -16.341 1.00 72.38 95 ARG A CA 1
ATOM 714 C C . ARG A 1 95 ? -11.858 -13.347 -16.466 1.00 72.38 95 ARG A C 1
ATOM 716 O O . ARG A 1 95 ? -11.327 -13.175 -17.555 1.00 72.38 95 ARG A O 1
ATOM 723 N N . TYR A 1 96 ? -11.559 -12.636 -15.384 1.00 76.12 96 TYR A N 1
ATOM 724 C CA . TYR A 1 96 ? -10.547 -11.582 -15.356 1.00 76.12 96 TYR A CA 1
ATOM 725 C C . TYR A 1 96 ? -9.274 -12.109 -14.715 1.00 76.12 96 TYR A C 1
ATOM 727 O O . TYR A 1 96 ? -9.338 -12.810 -13.704 1.00 76.12 96 TYR A O 1
ATOM 735 N N . GLY A 1 97 ? -8.132 -11.773 -15.313 1.00 77.44 97 GLY A N 1
ATOM 736 C CA . GLY A 1 97 ? -6.835 -12.141 -14.767 1.00 77.44 97 GLY A CA 1
ATOM 737 C C . GLY A 1 97 ? -6.528 -11.366 -13.488 1.00 77.44 97 GLY A C 1
ATOM 738 O O . GLY A 1 97 ? -7.124 -10.327 -13.201 1.00 77.44 97 GLY A O 1
ATOM 739 N N . THR A 1 98 ? -5.540 -11.846 -12.737 1.00 77.31 98 THR A N 1
ATOM 740 C CA . THR A 1 98 ? -5.072 -11.218 -11.493 1.00 77.31 98 THR A CA 1
ATOM 741 C C . THR A 1 98 ? -4.699 -9.742 -11.687 1.00 77.31 98 THR A C 1
ATOM 743 O O . THR A 1 98 ? -4.880 -8.929 -10.785 1.00 77.31 98 THR A O 1
ATOM 746 N N . HIS A 1 99 ? -4.231 -9.389 -12.887 1.00 77.81 99 HIS A N 1
ATOM 747 C CA . HIS A 1 99 ? -3.878 -8.030 -13.273 1.00 77.81 99 HIS A CA 1
ATOM 748 C C . HIS A 1 99 ? -5.075 -7.066 -13.304 1.00 77.81 99 HIS A C 1
ATOM 750 O O . HIS A 1 99 ? -5.052 -6.005 -12.680 1.00 77.81 99 HIS A O 1
ATOM 756 N N . ASP A 1 100 ? -6.145 -7.454 -14.002 1.00 80.94 100 ASP A N 1
ATOM 757 C CA . ASP A 1 100 ? -7.354 -6.639 -14.138 1.00 80.94 100 ASP A CA 1
ATOM 758 C C . ASP A 1 100 ? -8.030 -6.431 -12.781 1.00 80.94 100 ASP A C 1
ATOM 760 O O . ASP A 1 100 ? -8.511 -5.340 -12.479 1.00 80.94 100 ASP A O 1
ATOM 764 N N . LEU A 1 101 ? -8.028 -7.476 -11.948 1.00 83.31 101 LEU A N 1
ATOM 765 C CA . LEU A 1 101 ? -8.562 -7.416 -10.591 1.00 83.31 101 LEU A CA 1
ATOM 766 C C . LEU A 1 101 ? -7.747 -6.481 -9.700 1.00 83.31 101 LEU A C 1
ATOM 768 O O . LEU A 1 101 ? -8.340 -5.715 -8.947 1.00 83.31 101 LEU A O 1
ATOM 772 N N . TYR A 1 102 ? -6.416 -6.501 -9.811 1.00 83.38 102 TYR A N 1
ATOM 773 C CA . TYR A 1 102 ? -5.555 -5.595 -9.055 1.00 83.38 102 TYR A CA 1
ATOM 774 C C . TYR A 1 102 ? -5.780 -4.130 -9.452 1.00 83.38 102 TYR A C 1
ATOM 776 O O . TYR A 1 102 ? -5.898 -3.278 -8.578 1.00 83.38 102 TYR A O 1
ATOM 784 N N . ARG A 1 103 ? -5.958 -3.840 -10.749 1.00 83.69 103 ARG A N 1
ATOM 785 C CA . ARG A 1 103 ? -6.299 -2.487 -11.224 1.00 83.69 103 ARG A CA 1
ATOM 786 C C . ARG A 1 103 ? -7.620 -1.981 -10.634 1.00 83.69 103 ARG A C 1
ATOM 788 O O . ARG A 1 103 ? -7.698 -0.844 -10.181 1.00 83.69 103 ARG A O 1
ATOM 795 N N . VAL A 1 104 ? -8.656 -2.823 -10.622 1.00 86.69 104 VAL A N 1
ATOM 796 C CA . VAL A 1 104 ? -9.949 -2.482 -9.998 1.00 86.69 104 VAL A CA 1
ATOM 797 C C . VAL A 1 104 ? -9.787 -2.286 -8.487 1.00 86.69 104 VAL A C 1
ATOM 799 O O . VAL A 1 104 ? -10.400 -1.390 -7.911 1.00 86.69 104 VAL A O 1
ATOM 802 N N . ALA A 1 105 ? -8.946 -3.096 -7.842 1.00 85.69 105 ALA A N 1
ATOM 803 C CA . ALA A 1 105 ? -8.646 -2.972 -6.422 1.00 85.69 105 ALA A CA 1
ATOM 804 C C . ALA A 1 105 ? -7.966 -1.634 -6.086 1.00 85.69 105 ALA A C 1
ATOM 806 O O . ALA A 1 105 ? -8.370 -0.985 -5.124 1.00 85.69 105 ALA A O 1
ATOM 807 N N . GLU A 1 106 ? -6.986 -1.199 -6.886 1.00 85.62 106 GLU A N 1
ATOM 808 C CA . GLU A 1 106 ? -6.329 0.110 -6.749 1.00 85.62 106 GLU A CA 1
ATOM 809 C C . GLU A 1 106 ? -7.322 1.266 -6.880 1.00 85.62 106 GLU A C 1
ATOM 811 O O . GLU A 1 106 ? -7.302 2.199 -6.077 1.00 85.62 106 GLU A O 1
ATOM 816 N N . GLU A 1 107 ? -8.230 1.187 -7.849 1.00 86.19 107 GLU A N 1
ATOM 817 C CA . GLU A 1 107 ? -9.243 2.216 -8.078 1.00 86.19 107 GLU A CA 1
ATOM 818 C C . GLU A 1 107 ? -10.242 2.315 -6.916 1.00 86.19 107 GLU A C 1
ATOM 820 O O . GLU A 1 107 ? -10.537 3.409 -6.427 1.00 86.19 107 GLU A O 1
ATOM 825 N N . VAL A 1 108 ? -10.711 1.172 -6.406 1.00 84.69 108 VAL A N 1
ATOM 826 C CA . VAL A 1 108 ? -11.566 1.120 -5.212 1.00 84.69 108 VAL A CA 1
ATOM 827 C C . VAL A 1 108 ? -10.812 1.632 -3.984 1.00 84.69 108 VAL A C 1
ATOM 829 O O . VAL A 1 108 ? -11.355 2.448 -3.241 1.00 84.69 108 VAL A O 1
ATOM 832 N N . ALA A 1 109 ? -9.561 1.216 -3.781 1.00 83.38 109 ALA A N 1
ATOM 833 C CA . ALA A 1 109 ? -8.734 1.686 -2.673 1.00 83.38 109 ALA A CA 1
ATOM 834 C C . ALA A 1 109 ? -8.553 3.210 -2.712 1.00 83.38 109 ALA A C 1
ATOM 836 O O . ALA A 1 109 ? -8.739 3.863 -1.688 1.00 83.38 109 ALA A O 1
ATOM 837 N N . GLY A 1 110 ? -8.275 3.788 -3.884 1.00 83.88 110 GLY A N 1
ATOM 838 C CA . GLY A 1 110 ? -8.150 5.236 -4.059 1.00 83.88 110 GLY A CA 1
ATOM 839 C C . GLY A 1 110 ? -9.439 5.997 -3.732 1.00 83.88 110 GLY A C 1
ATOM 840 O O . GLY A 1 110 ? -9.392 7.066 -3.127 1.00 83.88 110 GLY A O 1
ATOM 841 N N . LYS A 1 111 ? -10.612 5.440 -4.057 1.00 81.25 111 LYS A N 1
ATOM 842 C CA . LYS A 1 111 ? -11.903 6.037 -3.664 1.00 81.25 111 LYS A CA 1
ATOM 843 C C . LYS A 1 111 ? -12.135 5.965 -2.162 1.00 81.25 111 LYS A C 1
ATOM 845 O O . LYS A 1 111 ? -12.567 6.944 -1.563 1.00 81.25 111 LYS A O 1
ATOM 850 N N . LEU A 1 112 ? -11.817 4.825 -1.562 1.00 77.50 112 LEU A N 1
ATOM 851 C CA . LEU A 1 112 ? -11.996 4.589 -0.135 1.00 77.50 112 LEU A CA 1
ATOM 852 C C . LEU A 1 112 ? -11.015 5.399 0.729 1.00 77.50 112 LEU A C 1
ATOM 854 O O . LEU A 1 112 ? -11.371 5.766 1.842 1.00 77.50 112 LEU A O 1
ATOM 858 N N . GLN A 1 113 ? -9.832 5.753 0.212 1.00 77.06 113 GLN A N 1
ATOM 859 C CA . GLN A 1 113 ? -8.896 6.669 0.885 1.00 77.06 113 GLN A CA 1
ATOM 860 C C . GLN A 1 113 ? -9.489 8.068 1.113 1.00 77.06 113 GLN A C 1
ATOM 862 O O . GLN A 1 113 ? -9.069 8.766 2.030 1.00 77.06 113 GLN A O 1
ATOM 867 N N . ASN A 1 114 ? -10.458 8.485 0.292 1.00 77.38 114 ASN A N 1
ATOM 868 C CA . ASN A 1 114 ? -11.109 9.790 0.423 1.00 77.38 114 ASN A CA 1
ATOM 869 C C . ASN A 1 114 ? -12.279 9.787 1.420 1.00 77.38 114 ASN A C 1
ATOM 871 O O . ASN A 1 114 ? -12.852 10.843 1.684 1.00 77.38 114 ASN A O 1
ATOM 875 N N . VAL A 1 115 ? -12.652 8.627 1.967 1.00 76.31 115 VAL A N 1
ATOM 876 C CA . VAL A 1 115 ? -13.683 8.531 3.005 1.00 76.31 115 VAL A CA 1
ATOM 877 C C . VAL A 1 115 ? -13.075 8.987 4.336 1.00 76.31 115 VAL A C 1
ATOM 879 O O . VAL A 1 115 ? -11.987 8.540 4.717 1.00 76.31 115 VAL A O 1
ATOM 882 N N . HIS A 1 116 ? -13.763 9.909 5.019 1.00 57.38 116 HIS A N 1
ATOM 883 C CA . HIS A 1 116 ? -13.356 10.432 6.326 1.00 57.38 116 HIS A CA 1
ATOM 884 C C . HIS A 1 116 ? -13.163 9.288 7.341 1.00 57.38 116 HIS A C 1
ATOM 886 O O . HIS A 1 116 ? -13.921 8.324 7.328 1.00 57.38 116 HIS A O 1
ATOM 892 N N . ASP A 1 117 ? -12.128 9.394 8.182 1.00 62.62 117 ASP A N 1
ATOM 893 C CA . ASP A 1 117 ? -11.720 8.397 9.193 1.00 62.62 117 ASP A CA 1
ATOM 894 C C . ASP A 1 117 ? -11.231 7.024 8.680 1.00 62.62 117 ASP A C 1
ATOM 896 O O . ASP A 1 117 ? -11.162 6.051 9.432 1.00 62.62 117 ASP A O 1
ATOM 900 N N . SER A 1 118 ? -10.772 6.916 7.427 1.00 63.75 118 SER A N 1
ATOM 901 C CA . SER A 1 118 ? -10.107 5.685 6.968 1.00 63.75 118 SER A CA 1
ATOM 902 C C . SER A 1 118 ? -8.681 5.536 7.545 1.00 63.75 118 SER A C 1
ATOM 904 O O . SER A 1 118 ? -7.764 6.299 7.244 1.00 63.75 118 SER A O 1
ATOM 906 N N . ALA A 1 119 ? -8.478 4.521 8.396 1.00 61.94 119 ALA A N 1
ATOM 907 C CA . ALA A 1 119 ? -7.251 4.342 9.183 1.00 61.94 119 ALA A CA 1
ATOM 908 C C . ALA A 1 119 ? -6.002 3.989 8.351 1.00 61.94 119 ALA A C 1
ATOM 910 O O . ALA A 1 119 ? -4.902 4.446 8.667 1.00 61.94 119 ALA A O 1
ATOM 911 N N . ARG A 1 120 ? -6.155 3.159 7.310 1.00 71.94 120 ARG A N 1
ATOM 912 C CA . ARG A 1 120 ? -5.138 2.777 6.310 1.00 71.94 120 ARG A CA 1
ATOM 913 C C . ARG A 1 120 ? -5.746 1.719 5.395 1.00 71.94 120 ARG A C 1
ATOM 915 O O . ARG A 1 120 ? -6.319 0.756 5.891 1.00 71.94 120 ARG A O 1
ATOM 922 N N . ILE A 1 121 ? -5.570 1.845 4.084 1.00 76.75 121 ILE A N 1
ATOM 923 C CA . ILE A 1 121 ? -6.002 0.820 3.124 1.00 76.75 121 ILE A CA 1
ATOM 924 C C . ILE A 1 121 ? -4.769 0.095 2.600 1.00 76.75 121 ILE A C 1
ATOM 926 O O . ILE A 1 121 ? -3.846 0.733 2.093 1.00 76.75 121 ILE A O 1
ATOM 930 N N . THR A 1 122 ? -4.745 -1.230 2.732 1.00 78.81 122 THR A N 1
ATOM 931 C CA . THR A 1 122 ? -3.674 -2.087 2.217 1.00 78.81 122 THR A CA 1
ATOM 932 C C . THR A 1 122 ? -4.219 -3.038 1.160 1.00 78.81 122 THR A C 1
ATOM 934 O O . THR A 1 122 ? -5.250 -3.681 1.341 1.00 78.81 122 THR A O 1
ATOM 937 N N . LEU A 1 123 ? -3.512 -3.121 0.034 1.00 79.44 123 LEU A N 1
ATOM 938 C CA . LEU A 1 123 ? -3.791 -4.071 -1.038 1.00 79.44 123 LEU A CA 1
ATOM 939 C C . LEU A 1 123 ? -2.843 -5.259 -0.890 1.00 79.44 123 LEU A C 1
ATOM 941 O O . LEU A 1 123 ? -1.633 -5.083 -0.748 1.00 79.44 123 LEU A O 1
ATOM 945 N N . HIS A 1 124 ? -3.398 -6.467 -0.909 1.00 78.94 124 HIS A N 1
ATOM 946 C CA . HIS A 1 124 ? -2.645 -7.708 -0.763 1.00 78.94 124 HIS A CA 1
ATOM 947 C C . HIS A 1 124 ? -2.903 -8.627 -1.960 1.00 78.94 124 HIS A C 1
ATOM 949 O O . HIS A 1 124 ? -4.045 -8.805 -2.381 1.00 78.94 124 HIS A O 1
ATOM 955 N N . GLY A 1 125 ? -1.838 -9.240 -2.484 1.00 76.88 125 GLY A N 1
ATOM 956 C CA . GLY A 1 125 ? -1.900 -10.077 -3.684 1.00 76.88 125 GLY A CA 1
ATOM 957 C C . GLY A 1 125 ? -1.943 -9.257 -4.976 1.00 76.88 125 GLY A C 1
ATOM 958 O O . GLY A 1 125 ? -1.612 -8.076 -4.979 1.00 76.88 125 GLY A O 1
ATOM 959 N N . GLY A 1 126 ? -2.341 -9.893 -6.079 1.00 73.00 126 GLY A N 1
ATOM 960 C CA . GLY A 1 126 ? -2.314 -9.257 -7.396 1.00 73.00 126 GLY A CA 1
ATOM 961 C C . GLY A 1 126 ? -0.941 -9.251 -8.061 1.00 73.00 126 GLY A C 1
ATOM 962 O O . GLY A 1 126 ? 0.069 -9.578 -7.442 1.00 73.00 126 GLY A O 1
ATOM 963 N N . GLU A 1 127 ? -0.913 -8.881 -9.340 1.00 65.62 127 GLU A N 1
ATOM 964 C CA . GLU A 1 127 ? 0.332 -8.598 -10.055 1.00 65.62 127 GLU A CA 1
ATOM 965 C C . GLU A 1 127 ? 0.280 -7.148 -10.563 1.00 65.62 127 GLU A C 1
ATOM 967 O O . GLU A 1 127 ? -0.507 -6.850 -11.477 1.00 65.62 127 GLU A O 1
ATOM 972 N N . PRO A 1 128 ? 1.052 -6.225 -9.950 1.00 64.06 128 PRO A N 1
ATOM 973 C CA . PRO A 1 128 ? 1.069 -4.829 -10.365 1.00 64.06 128 PRO A CA 1
ATOM 974 C C . PRO A 1 128 ? 1.622 -4.700 -11.788 1.00 64.06 128 PRO A C 1
ATOM 976 O O . PRO A 1 128 ? 2.360 -5.564 -12.268 1.00 64.06 128 PRO A O 1
ATOM 979 N N . ARG A 1 129 ? 1.292 -3.598 -12.478 1.00 70.06 129 ARG A N 1
ATOM 980 C CA . ARG A 1 129 ? 1.872 -3.312 -13.801 1.00 70.06 129 ARG A CA 1
ATOM 981 C C . ARG A 1 129 ? 3.386 -3.177 -13.668 1.00 70.06 129 ARG A C 1
ATOM 983 O O . ARG A 1 129 ? 3.870 -2.199 -13.109 1.00 70.06 129 ARG A O 1
ATOM 990 N N . ALA A 1 130 ? 4.125 -4.128 -14.229 1.00 73.62 130 ALA A N 1
ATOM 991 C CA . ALA A 1 130 ? 5.576 -4.076 -14.304 1.00 73.62 130 ALA A CA 1
ATOM 992 C C . ALA A 1 130 ? 6.042 -4.381 -15.730 1.00 73.62 130 ALA A C 1
ATOM 994 O O . ALA A 1 130 ? 5.598 -5.347 -16.350 1.00 73.62 130 ALA A O 1
ATOM 995 N N . VAL A 1 131 ? 6.969 -3.570 -16.241 1.00 81.38 131 VAL A N 1
ATOM 996 C CA . VAL A 1 131 ? 7.686 -3.866 -17.484 1.00 81.38 131 VAL A CA 1
ATOM 997 C C . VAL A 1 131 ? 8.982 -4.577 -17.114 1.00 81.38 131 VAL A C 1
ATOM 999 O O . VAL A 1 131 ? 9.833 -4.017 -16.425 1.00 81.38 131 VAL A O 1
ATOM 1002 N N . ARG A 1 132 ? 9.125 -5.831 -17.550 1.00 83.31 132 ARG A N 1
ATOM 1003 C CA . ARG A 1 132 ? 10.343 -6.621 -17.342 1.00 83.31 132 ARG A CA 1
ATOM 1004 C C . ARG A 1 132 ? 11.271 -6.472 -18.539 1.00 83.31 132 ARG A C 1
ATOM 1006 O O . ARG A 1 132 ? 10.924 -6.880 -19.642 1.00 83.31 132 ARG A O 1
ATOM 1013 N N . VAL A 1 133 ? 12.459 -5.932 -18.296 1.00 87.44 133 VAL A N 1
ATOM 1014 C CA . VAL A 1 133 ? 13.529 -5.831 -19.292 1.00 87.44 133 VAL A CA 1
ATOM 1015 C C . VAL A 1 133 ? 14.447 -7.040 -19.137 1.00 87.44 133 VAL A C 1
ATOM 1017 O O . VAL A 1 133 ? 15.136 -7.172 -18.127 1.00 87.44 133 VAL A O 1
ATOM 1020 N N . LEU A 1 134 ? 14.433 -7.939 -20.122 1.00 90.00 134 LEU A N 1
ATOM 1021 C CA . LEU A 1 134 ? 15.319 -9.101 -20.173 1.00 90.00 134 LEU A CA 1
ATOM 1022 C C . LEU A 1 134 ? 16.502 -8.775 -21.084 1.00 90.00 134 LEU A C 1
ATOM 1024 O O . LEU A 1 134 ? 16.310 -8.484 -22.262 1.00 90.00 134 LEU A O 1
ATOM 1028 N N . LEU A 1 135 ? 17.711 -8.799 -20.528 1.00 90.00 135 LEU A N 1
ATOM 1029 C CA . LEU A 1 135 ? 18.930 -8.467 -21.259 1.00 90.00 135 LEU A CA 1
ATOM 1030 C C . LEU A 1 135 ? 19.588 -9.731 -21.810 1.00 90.00 135 LEU A C 1
ATOM 1032 O O . LEU A 1 135 ? 19.782 -10.704 -21.082 1.00 90.00 135 LEU A O 1
ATOM 1036 N N . ASP A 1 136 ? 19.959 -9.682 -23.085 1.00 93.81 136 ASP A N 1
ATOM 1037 C CA . ASP A 1 136 ? 20.726 -10.728 -23.754 1.00 93.81 136 ASP A CA 1
ATOM 1038 C C . ASP A 1 136 ? 22.232 -10.411 -23.634 1.00 93.81 136 ASP A C 1
ATOM 1040 O O . ASP A 1 136 ? 22.681 -9.394 -24.177 1.00 93.81 136 ASP A O 1
ATOM 1044 N N . PRO A 1 137 ? 23.024 -11.236 -22.919 1.00 91.31 137 PRO A N 1
ATOM 1045 C CA . PRO A 1 137 ? 24.444 -10.976 -22.702 1.00 91.31 137 PRO A CA 1
ATOM 1046 C C . PRO A 1 137 ? 25.264 -10.985 -23.999 1.00 91.31 137 PRO A C 1
ATOM 1048 O O . PRO A 1 137 ? 26.252 -10.257 -24.083 1.00 91.31 137 PRO A O 1
ATOM 1051 N N . GLU A 1 138 ? 24.857 -11.747 -25.020 1.00 93.75 138 GLU A N 1
ATOM 1052 C CA . GLU A 1 138 ? 25.557 -11.777 -26.309 1.00 93.75 138 GLU A CA 1
ATOM 1053 C C . GLU A 1 138 ? 25.339 -10.469 -27.075 1.00 93.75 138 GLU A C 1
ATOM 1055 O O . GLU A 1 138 ? 26.288 -9.896 -27.612 1.00 93.75 138 GLU A O 1
ATOM 1060 N N . ARG A 1 139 ? 24.106 -9.940 -27.067 1.00 91.81 139 ARG A N 1
ATOM 1061 C CA . ARG A 1 139 ? 23.791 -8.638 -27.684 1.00 91.81 139 ARG A CA 1
ATOM 1062 C C . ARG A 1 139 ? 24.458 -7.476 -26.961 1.00 91.81 139 ARG A C 1
ATOM 1064 O O . ARG A 1 139 ? 24.912 -6.543 -27.614 1.00 91.81 139 ARG A O 1
ATOM 1071 N N . LEU A 1 140 ? 24.520 -7.528 -25.631 1.00 91.81 140 LEU A N 1
ATOM 1072 C CA . LEU A 1 140 ? 25.236 -6.530 -24.839 1.00 91.81 140 LEU A CA 1
ATOM 1073 C C . LEU A 1 140 ? 26.721 -6.493 -25.216 1.00 91.81 140 LEU A C 1
ATOM 1075 O O . LEU A 1 140 ? 27.237 -5.424 -25.536 1.00 91.81 140 LEU A O 1
ATOM 1079 N N . ALA A 1 141 ? 27.374 -7.657 -25.271 1.00 90.81 141 ALA A N 1
ATOM 1080 C CA . ALA A 1 141 ? 28.775 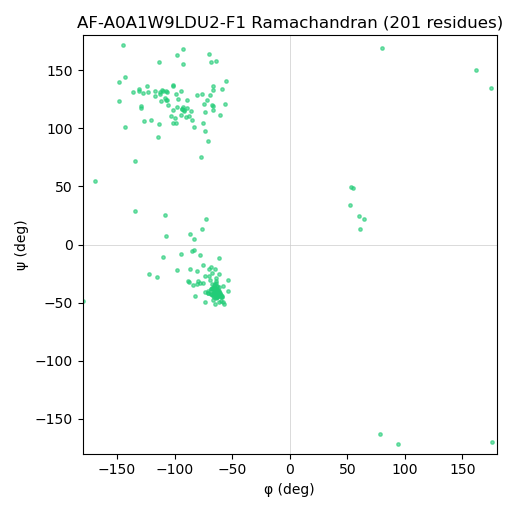-7.767 -25.670 1.00 90.81 141 ALA A CA 1
ATOM 1081 C C . ALA A 1 141 ? 29.012 -7.312 -27.119 1.00 90.81 141 ALA A C 1
ATOM 1083 O O . ALA A 1 141 ? 29.984 -6.615 -27.386 1.00 90.81 141 ALA A O 1
ATOM 1084 N N . ALA A 1 142 ? 28.107 -7.637 -28.047 1.00 90.56 142 ALA A N 1
ATOM 1085 C CA . ALA A 1 142 ? 28.201 -7.198 -29.442 1.00 90.56 142 ALA A CA 1
ATOM 1086 C C . ALA A 1 142 ? 28.089 -5.672 -29.623 1.00 90.56 142 ALA A C 1
ATOM 1088 O O . ALA A 1 142 ? 28.502 -5.145 -30.655 1.00 90.56 142 ALA A O 1
ATOM 1089 N N . HIS A 1 143 ? 27.517 -4.969 -28.642 1.00 91.62 143 HIS A N 1
ATOM 1090 C CA . HIS A 1 143 ? 27.369 -3.516 -28.639 1.00 91.62 143 HIS A CA 1
ATOM 1091 C C . HIS A 1 143 ? 28.311 -2.810 -27.654 1.00 91.62 143 HIS A C 1
ATOM 1093 O O . HIS A 1 143 ? 28.188 -1.598 -27.489 1.00 91.62 143 HIS A O 1
ATOM 1099 N N . ASP A 1 144 ? 29.250 -3.534 -27.032 1.00 90.12 144 ASP A N 1
ATOM 1100 C CA . ASP A 1 144 ? 30.127 -3.036 -25.960 1.00 90.12 144 ASP A CA 1
ATOM 1101 C C . ASP A 1 144 ? 29.352 -2.365 -24.804 1.00 90.12 144 ASP A C 1
ATOM 1103 O O . ASP A 1 144 ? 29.820 -1.403 -24.200 1.00 90.12 144 ASP A O 1
ATOM 1107 N N . LEU A 1 145 ? 28.149 -2.865 -24.495 1.00 90.56 145 LEU A N 1
ATOM 1108 C CA . LEU A 1 145 ? 27.286 -2.337 -23.436 1.00 90.56 145 LEU A CA 1
ATOM 1109 C C . LEU A 1 145 ? 27.354 -3.196 -22.177 1.00 90.56 145 LEU A C 1
ATOM 1111 O O . LEU A 1 145 ? 27.247 -4.422 -22.219 1.00 90.56 145 LEU A O 1
ATOM 1115 N N . SER A 1 146 ? 27.436 -2.544 -21.024 1.00 91.69 146 SER A N 1
ATOM 1116 C CA . SER A 1 146 ? 27.295 -3.184 -19.722 1.00 91.69 146 SER A CA 1
ATOM 1117 C C . SER A 1 146 ? 25.851 -3.146 -19.216 1.00 91.69 146 SER A C 1
ATOM 1119 O O . SER A 1 146 ? 25.060 -2.248 -19.515 1.00 91.69 146 SER A O 1
ATOM 1121 N N . VAL A 1 147 ? 25.513 -4.100 -18.345 1.00 91.19 147 VAL A N 1
ATOM 1122 C CA . VAL A 1 147 ? 24.222 -4.112 -17.633 1.00 91.19 147 VAL A CA 1
ATOM 1123 C C . VAL A 1 147 ? 24.022 -2.828 -16.819 1.00 91.19 147 VAL A C 1
ATOM 1125 O O . VAL A 1 147 ? 22.903 -2.326 -16.717 1.00 91.19 147 VAL A O 1
ATOM 1128 N N . LEU A 1 148 ? 25.102 -2.278 -16.251 1.00 89.56 148 LEU A N 1
ATOM 1129 C CA . LEU A 1 148 ? 25.049 -1.066 -15.437 1.00 89.56 148 LEU A CA 1
ATOM 1130 C C . LEU A 1 148 ? 24.694 0.170 -16.270 1.00 89.56 148 LEU A C 1
ATOM 1132 O O . LEU A 1 148 ? 23.933 1.012 -15.798 1.00 89.56 148 LEU A O 1
ATOM 1136 N N . GLU A 1 149 ? 25.195 0.268 -17.500 1.00 89.06 149 GLU A N 1
ATOM 1137 C CA . GLU A 1 149 ? 24.856 1.364 -18.415 1.00 89.06 149 GLU A CA 1
ATOM 1138 C C . GLU A 1 149 ? 23.383 1.319 -18.813 1.00 89.06 149 GLU A C 1
ATOM 1140 O O . GLU A 1 149 ? 22.692 2.333 -18.711 1.00 89.06 149 GLU A O 1
ATOM 1145 N N . VAL A 1 150 ? 22.863 0.134 -19.151 1.00 90.12 150 VAL A N 1
ATOM 1146 C CA . VAL A 1 150 ? 21.436 -0.038 -19.464 1.00 90.12 150 VAL A CA 1
ATOM 1147 C C . VAL A 1 150 ? 20.560 0.304 -18.254 1.00 90.12 150 VAL A C 1
ATOM 1149 O O . VAL A 1 150 ? 19.575 1.035 -18.381 1.00 90.12 150 VAL A O 1
ATOM 1152 N N . ALA A 1 151 ? 20.931 -0.166 -17.059 1.00 88.25 151 ALA A N 1
ATOM 1153 C CA . ALA A 1 151 ? 20.224 0.162 -15.822 1.00 88.25 151 ALA A CA 1
ATOM 1154 C C . ALA A 1 151 ? 20.280 1.668 -15.499 1.00 88.25 151 ALA A C 1
ATOM 1156 O O . ALA A 1 151 ? 19.286 2.247 -15.057 1.00 88.25 151 ALA A O 1
ATOM 1157 N N . GLY A 1 152 ? 21.422 2.316 -15.744 1.00 87.50 152 GLY A N 1
ATOM 1158 C CA . GLY A 1 152 ? 21.603 3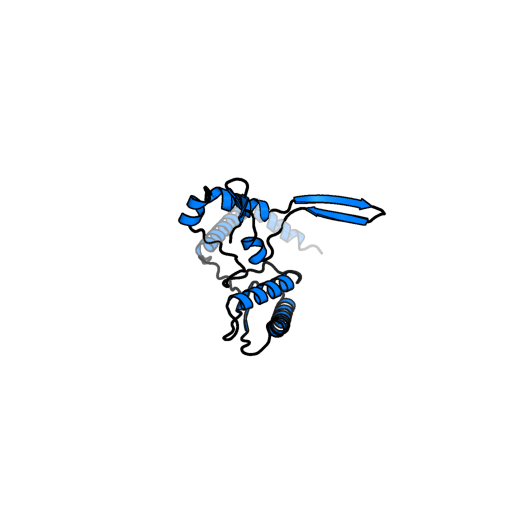.757 -15.587 1.00 87.50 152 GLY A CA 1
ATOM 1159 C C . GLY A 1 152 ? 20.725 4.560 -16.545 1.00 87.50 152 GLY A C 1
ATOM 1160 O O . GLY A 1 152 ? 20.027 5.475 -16.107 1.00 87.50 152 GLY A O 1
ATOM 1161 N N . ALA A 1 153 ? 20.688 4.172 -17.822 1.00 88.00 153 ALA A N 1
ATOM 1162 C CA . ALA A 1 153 ? 19.849 4.798 -18.841 1.00 88.00 153 ALA A CA 1
ATOM 1163 C C . ALA A 1 153 ? 18.353 4.690 -18.500 1.00 88.00 153 ALA A C 1
ATOM 1165 O O . ALA A 1 153 ? 17.629 5.686 -18.576 1.00 88.00 153 ALA A O 1
ATOM 1166 N N . LEU A 1 154 ? 17.903 3.514 -18.045 1.00 86.62 154 LEU A N 1
ATOM 1167 C CA . LEU A 1 154 ? 16.533 3.295 -17.564 1.00 86.62 154 LEU A CA 1
ATOM 1168 C C . LEU A 1 154 ? 16.204 4.171 -16.350 1.00 86.62 154 LEU A C 1
ATOM 1170 O O . LEU A 1 154 ? 15.134 4.775 -16.296 1.00 86.62 154 LEU A O 1
ATOM 1174 N N . LYS A 1 155 ? 17.125 4.279 -15.386 1.00 85.50 155 LYS A N 1
ATOM 1175 C CA . LYS A 1 155 ? 16.919 5.073 -14.167 1.00 85.50 155 LYS A CA 1
ATOM 1176 C C . LYS A 1 155 ? 16.826 6.572 -14.455 1.00 85.50 155 LYS A 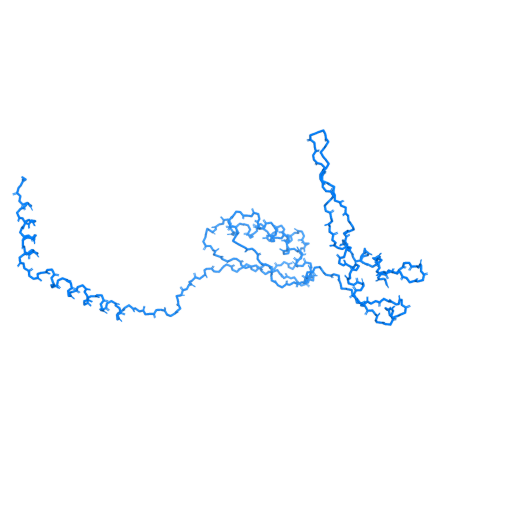C 1
ATOM 1178 O O . LYS A 1 155 ? 15.950 7.234 -13.908 1.00 85.50 155 LYS A O 1
ATOM 1183 N N . VAL A 1 156 ? 17.707 7.102 -15.305 1.00 83.94 156 VAL A N 1
ATOM 1184 C CA . VAL A 1 156 ? 17.696 8.522 -15.704 1.00 83.94 156 VAL A CA 1
ATOM 1185 C C . VAL A 1 156 ? 16.432 8.852 -16.495 1.00 83.94 156 VAL A C 1
ATOM 1187 O O . VAL A 1 156 ? 15.803 9.880 -16.256 1.00 83.94 156 VAL A O 1
ATOM 1190 N N . SER A 1 157 ? 16.014 7.953 -17.384 1.00 82.50 157 SER A N 1
ATOM 1191 C CA . SER A 1 157 ? 14.852 8.175 -18.253 1.00 82.50 157 SER A CA 1
ATOM 1192 C C . SER A 1 157 ? 13.508 7.979 -17.562 1.00 82.50 157 SER A C 1
ATOM 1194 O O . SER A 1 157 ? 12.479 8.292 -18.143 1.00 82.50 157 SER A O 1
ATOM 1196 N N . ASN A 1 158 ? 13.509 7.465 -16.334 1.00 74.75 158 ASN A N 1
ATOM 1197 C CA . ASN A 1 158 ? 12.328 7.372 -15.484 1.00 74.75 158 ASN A CA 1
ATOM 1198 C C . ASN A 1 158 ? 12.382 8.377 -14.317 1.00 74.75 158 ASN A C 1
ATOM 1200 O O . ASN A 1 158 ? 11.818 8.129 -13.252 1.00 74.75 158 ASN A O 1
ATOM 1204 N N . SER A 1 159 ? 13.110 9.489 -14.479 1.00 68.38 159 SER A N 1
ATOM 1205 C CA . SER A 1 159 ? 13.231 10.534 -13.459 1.00 68.38 159 SER A CA 1
ATOM 1206 C C . SER A 1 159 ? 12.643 11.861 -13.950 1.00 68.38 159 SER A C 1
ATOM 1208 O O . SER A 1 159 ? 12.978 12.344 -15.029 1.00 68.38 159 SER A O 1
ATOM 1210 N N . GLN A 1 160 ? 11.739 12.442 -13.154 1.00 64.56 160 GLN A N 1
ATOM 1211 C CA . GLN A 1 160 ? 11.104 13.729 -13.436 1.00 64.56 160 GLN A CA 1
ATOM 1212 C C . GLN A 1 160 ? 11.959 14.856 -12.843 1.00 64.56 160 GLN A C 1
ATOM 1214 O O . GLN A 1 160 ? 12.232 14.862 -11.641 1.00 64.56 160 GLN A O 1
ATOM 1219 N N . ALA A 1 161 ? 12.364 15.824 -13.666 1.00 58.22 161 ALA A N 1
ATOM 1220 C CA . ALA A 1 161 ? 12.891 17.094 -13.186 1.00 58.22 161 ALA A CA 1
ATOM 1221 C C . ALA A 1 161 ? 11.787 18.159 -13.307 1.00 58.22 161 ALA A C 1
ATOM 1223 O O . ALA A 1 161 ? 11.327 18.490 -14.401 1.00 58.22 161 ALA A O 1
ATOM 1224 N N . GLY A 1 162 ? 11.334 18.700 -12.173 1.00 57.62 162 GLY A N 1
ATOM 1225 C CA . GLY A 1 162 ? 10.483 19.889 -12.179 1.00 57.62 162 GLY A CA 1
ATOM 1226 C C . GLY A 1 162 ? 11.301 21.079 -12.676 1.00 57.62 162 GLY A C 1
ATOM 1227 O O . GLY A 1 162 ? 12.308 21.425 -12.064 1.00 57.62 162 GLY A O 1
ATOM 1228 N N . ALA A 1 163 ? 10.891 21.713 -13.775 1.00 65.38 163 ALA A N 1
ATOM 1229 C CA . ALA A 1 163 ? 11.580 22.883 -14.326 1.00 65.38 163 ALA A CA 1
ATOM 1230 C C . ALA A 1 163 ? 11.167 24.201 -13.637 1.00 65.38 163 ALA A C 1
ATOM 1232 O O . ALA A 1 163 ? 11.617 25.276 -14.033 1.00 65.38 163 ALA A O 1
ATOM 1233 N N . GLY A 1 164 ? 10.344 24.118 -12.586 1.00 66.88 164 GLY A N 1
ATOM 1234 C CA . GLY A 1 164 ? 9.863 25.249 -11.795 1.00 66.88 164 GLY A CA 1
ATOM 1235 C C . GLY A 1 164 ? 8.511 25.778 -12.272 1.00 66.88 164 GLY A C 1
ATOM 1236 O O . GLY A 1 164 ? 7.834 25.168 -13.103 1.00 66.88 164 GLY A O 1
ATOM 1237 N N . THR A 1 165 ? 8.095 26.915 -11.717 1.00 72.75 165 THR A N 1
ATOM 1238 C CA . THR A 1 165 ? 6.835 27.566 -12.076 1.00 72.75 165 THR A CA 1
ATOM 1239 C C . THR A 1 165 ? 7.079 28.865 -12.838 1.00 72.75 165 THR A C 1
ATOM 1241 O O . THR A 1 165 ? 7.901 29.703 -12.470 1.00 72.75 165 THR A O 1
ATOM 1244 N N . LEU A 1 166 ? 6.363 29.031 -13.948 1.00 69.81 166 LEU A N 1
ATOM 1245 C CA . LEU A 1 166 ? 6.299 30.271 -14.712 1.00 69.81 166 LEU A CA 1
ATOM 1246 C C . LEU A 1 166 ? 5.022 31.009 -14.311 1.00 69.81 166 LEU A C 1
ATOM 1248 O O . LEU A 1 166 ? 3.923 30.641 -14.727 1.00 69.81 166 LEU A O 1
ATOM 1252 N N . ALA A 1 167 ? 5.152 32.066 -13.513 1.00 68.44 167 ALA A N 1
ATOM 1253 C CA . ALA A 1 167 ? 4.033 32.941 -13.185 1.00 68.44 167 ALA A CA 1
ATOM 1254 C C . ALA A 1 167 ? 3.872 34.030 -14.260 1.00 68.44 167 ALA A C 1
ATOM 1256 O O . ALA A 1 167 ? 4.729 34.903 -14.413 1.00 68.44 167 ALA A O 1
ATOM 1257 N N . ARG A 1 168 ? 2.759 34.016 -15.005 1.00 74.75 168 ARG A N 1
ATOM 1258 C CA . ARG A 1 168 ? 2.395 35.095 -15.941 1.00 74.75 168 ARG A CA 1
ATOM 1259 C C . ARG A 1 168 ? 0.915 35.438 -15.797 1.00 74.75 168 ARG A C 1
ATOM 1261 O O . ARG A 1 168 ? 0.068 34.555 -15.822 1.00 74.75 168 ARG A O 1
ATOM 1268 N N . ALA A 1 169 ? 0.603 36.731 -15.672 1.00 75.50 169 ALA A N 1
ATOM 1269 C CA . ALA A 1 169 ? -0.770 37.251 -15.601 1.00 75.50 169 ALA A CA 1
ATOM 1270 C C . ALA A 1 169 ? -1.650 36.581 -14.520 1.00 75.50 169 ALA A C 1
ATOM 1272 O O . ALA A 1 169 ? -2.772 36.159 -14.792 1.00 75.50 169 ALA A O 1
ATOM 1273 N N . ASN A 1 170 ? -1.130 36.484 -13.290 1.00 76.38 170 ASN A N 1
ATOM 1274 C CA . ASN A 1 170 ? -1.817 35.869 -12.146 1.00 76.38 170 ASN A CA 1
ATOM 1275 C C . ASN A 1 170 ? -2.191 34.384 -12.354 1.00 76.38 170 ASN A C 1
ATOM 1277 O O . ASN A 1 170 ? -3.133 33.884 -11.743 1.00 76.38 170 ASN A O 1
ATOM 1281 N N . ARG A 1 171 ? -1.465 33.683 -13.236 1.00 63.53 171 ARG A N 1
ATOM 1282 C CA . ARG A 1 171 ? -1.512 32.227 -13.396 1.00 63.53 171 ARG A CA 1
ATOM 1283 C C . ARG A 1 171 ? -0.118 31.660 -13.209 1.00 63.53 171 ARG A C 1
ATOM 1285 O O . ARG A 1 171 ? 0.836 32.150 -13.813 1.00 63.53 171 ARG A O 1
ATOM 1292 N N . GLU A 1 172 ? -0.029 30.631 -12.385 1.00 69.06 172 GLU A N 1
ATOM 1293 C CA . GLU A 1 172 ? 1.177 29.843 -12.193 1.00 69.06 172 GLU A CA 1
ATOM 1294 C C . GLU A 1 172 ? 1.119 28.637 -13.135 1.00 69.06 172 GLU A C 1
ATOM 1296 O O . GLU A 1 172 ? 0.194 27.830 -13.066 1.00 69.06 172 GLU A O 1
ATOM 1301 N N . ILE A 1 173 ? 2.061 28.557 -14.074 1.00 78.75 173 ILE A N 1
ATOM 1302 C CA . ILE A 1 173 ? 2.194 27.429 -14.995 1.00 78.75 173 ILE A CA 1
ATOM 1303 C C . ILE A 1 173 ? 3.355 26.578 -14.492 1.00 78.75 173 ILE A C 1
ATOM 1305 O O . ILE A 1 173 ? 4.507 27.004 -14.553 1.00 78.75 173 ILE A O 1
ATOM 1309 N N . VAL A 1 174 ? 3.053 25.384 -13.991 1.00 71.12 174 VAL A N 1
ATOM 1310 C CA . VAL A 1 174 ? 4.071 24.391 -13.631 1.00 71.12 174 VAL A CA 1
ATOM 1311 C C . VAL A 1 174 ? 4.673 23.842 -14.922 1.00 71.12 174 VAL A C 1
ATOM 1313 O O . VAL A 1 174 ? 3.941 23.370 -15.792 1.00 71.12 174 VAL A O 1
ATOM 1316 N N . VAL A 1 175 ? 5.995 23.934 -15.070 1.00 70.44 175 VAL A N 1
ATOM 1317 C CA . VAL A 1 175 ? 6.715 23.350 -16.205 1.00 70.44 175 VAL A CA 1
ATOM 1318 C C . VAL A 1 175 ? 7.443 22.107 -15.720 1.00 70.44 175 VAL A C 1
ATOM 1320 O O . VAL A 1 175 ? 8.300 22.171 -14.841 1.00 70.44 175 VAL A O 1
ATOM 1323 N N . GLU A 1 176 ? 7.116 20.968 -16.312 1.00 67.94 176 GLU A N 1
ATOM 1324 C CA . GLU A 1 176 ? 7.784 19.692 -16.068 1.00 67.94 176 GLU A CA 1
ATOM 1325 C C . GLU A 1 176 ? 8.627 19.340 -17.295 1.00 67.94 176 GLU A C 1
ATOM 1327 O O . GLU A 1 176 ? 8.153 19.455 -18.427 1.00 67.94 176 GLU A O 1
ATOM 1332 N N . VAL A 1 177 ? 9.888 18.945 -17.092 1.00 63.03 177 VAL A N 1
ATOM 1333 C CA . VAL A 1 177 ? 10.793 18.563 -18.184 1.00 63.03 177 VAL A CA 1
ATOM 1334 C C . VAL A 1 177 ? 11.418 17.215 -17.859 1.00 63.03 177 VAL A C 1
ATOM 1336 O O . VAL A 1 177 ? 12.136 17.059 -16.877 1.00 63.03 177 VAL A O 1
ATOM 1339 N N . GLY A 1 178 ? 11.169 16.233 -18.715 1.00 62.06 178 GLY A N 1
ATOM 1340 C CA . GLY A 1 178 ? 11.819 14.932 -18.642 1.00 62.06 178 GLY A CA 1
ATOM 1341 C C . GLY A 1 178 ? 11.046 13.874 -19.425 1.00 62.06 178 GLY A C 1
ATOM 1342 O O . GLY A 1 178 ? 9.826 13.990 -19.558 1.00 62.06 178 GLY A O 1
ATOM 1343 N N . PRO A 1 179 ? 11.727 12.858 -19.978 1.00 61.16 179 PRO A N 1
ATOM 1344 C CA . PRO A 1 179 ? 11.048 11.682 -20.497 1.00 61.16 179 PRO A CA 1
ATOM 1345 C C . PRO A 1 179 ? 10.403 10.931 -19.323 1.00 61.16 179 PRO A C 1
ATOM 1347 O O . PRO A 1 179 ? 11.030 10.729 -18.288 1.00 61.16 179 PRO A O 1
ATOM 1350 N N . PHE A 1 180 ? 9.139 10.546 -19.473 1.00 70.25 180 PHE A N 1
ATOM 1351 C CA . PHE A 1 180 ? 8.476 9.587 -18.592 1.00 70.25 180 PHE A CA 1
ATOM 1352 C C . PHE A 1 180 ? 8.205 8.338 -19.421 1.00 70.25 180 PHE A C 1
ATOM 1354 O O . PHE A 1 180 ? 7.657 8.470 -20.511 1.00 70.25 180 PHE A O 1
ATOM 1361 N N . LEU A 1 181 ? 8.595 7.162 -18.923 1.00 77.06 181 LEU A N 1
ATOM 1362 C CA . LEU A 1 181 ? 8.287 5.881 -19.560 1.00 77.06 181 LEU A CA 1
ATOM 1363 C C . LEU A 1 181 ? 6.877 5.447 -19.131 1.00 77.06 181 LEU A C 1
ATOM 1365 O O . LEU A 1 181 ? 6.676 4.954 -18.023 1.00 77.06 181 LEU A O 1
ATOM 1369 N N . ARG A 1 182 ? 5.894 5.653 -20.005 1.00 78.06 182 ARG A N 1
ATOM 1370 C CA . ARG A 1 182 ? 4.463 5.372 -19.784 1.00 78.06 182 ARG A CA 1
ATOM 1371 C C . ARG A 1 182 ? 4.066 3.959 -20.154 1.00 78.06 182 ARG A C 1
ATOM 1373 O O . ARG A 1 182 ? 3.128 3.401 -19.581 1.00 78.06 182 ARG A O 1
ATOM 1380 N N . ASP A 1 183 ? 4.742 3.402 -21.144 1.00 83.38 183 ASP A N 1
ATOM 1381 C CA . ASP A 1 183 ? 4.386 2.126 -21.736 1.00 83.38 183 ASP A CA 1
ATOM 1382 C C . ASP A 1 183 ? 5.621 1.327 -22.165 1.00 83.38 183 ASP A C 1
ATOM 1384 O O . ASP A 1 183 ? 6.766 1.779 -22.106 1.00 83.38 183 ASP A O 1
ATOM 1388 N N . ALA A 1 184 ? 5.375 0.079 -22.556 1.00 85.44 184 ALA A N 1
ATOM 1389 C CA . ALA A 1 184 ? 6.431 -0.827 -22.977 1.00 85.44 184 ALA A CA 1
ATOM 1390 C C . ALA A 1 184 ? 7.091 -0.398 -24.301 1.00 85.44 184 ALA A C 1
ATOM 1392 O O . ALA A 1 184 ? 8.245 -0.756 -24.536 1.00 85.44 184 ALA A O 1
ATOM 1393 N N . ASP A 1 185 ? 6.398 0.361 -25.154 1.00 88.75 185 ASP A N 1
ATOM 1394 C CA . ASP A 1 185 ? 6.952 0.836 -26.422 1.00 88.75 185 ASP A CA 1
ATOM 1395 C C . ASP A 1 185 ? 7.968 1.962 -26.189 1.00 88.75 185 ASP A C 1
ATOM 1397 O O . ASP A 1 185 ? 9.040 1.954 -26.799 1.00 88.75 185 ASP A O 1
ATOM 1401 N N . GLU A 1 186 ? 7.686 2.885 -25.269 1.00 86.81 186 GLU A N 1
ATOM 1402 C CA . GLU A 1 186 ? 8.628 3.910 -24.815 1.00 86.81 186 GLU A CA 1
ATOM 1403 C C . GLU A 1 186 ? 9.858 3.266 -24.150 1.00 86.81 186 GLU A C 1
ATOM 1405 O O . GLU A 1 186 ? 10.985 3.677 -24.427 1.00 86.81 186 GLU A O 1
ATOM 1410 N N . VAL A 1 187 ? 9.676 2.194 -23.364 1.00 88.06 187 VAL A N 1
ATOM 1411 C CA . VAL A 1 187 ? 10.793 1.410 -22.797 1.00 88.06 187 VAL A CA 1
ATOM 1412 C C . VAL A 1 187 ? 11.627 0.752 -23.904 1.00 88.06 187 VAL A C 1
ATOM 1414 O O . VAL A 1 187 ? 12.852 0.838 -23.878 1.00 88.06 187 VAL A O 1
ATOM 1417 N N . ARG A 1 188 ? 10.997 0.132 -24.910 1.00 88.50 188 ARG A N 1
ATOM 1418 C CA . ARG A 1 188 ? 11.697 -0.523 -26.035 1.00 88.50 188 ARG A CA 1
ATOM 1419 C C . ARG A 1 188 ? 12.498 0.467 -26.884 1.00 88.50 188 ARG A C 1
ATOM 1421 O O . ARG A 1 188 ? 13.575 0.139 -27.378 1.00 88.50 188 ARG A O 1
ATOM 1428 N N . ASN A 1 189 ? 11.967 1.671 -27.067 1.00 89.56 189 ASN A N 1
ATOM 1429 C CA . ASN A 1 189 ? 12.600 2.731 -27.850 1.00 89.56 189 ASN A CA 1
ATOM 1430 C C . ASN A 1 189 ? 13.572 3.581 -27.023 1.00 89.56 189 ASN A C 1
ATOM 1432 O O . ASN A 1 189 ? 14.065 4.600 -27.512 1.00 89.56 189 ASN A O 1
ATOM 1436 N N . LEU A 1 190 ? 13.866 3.175 -25.787 1.00 89.00 190 LEU A N 1
ATOM 1437 C CA . LEU A 1 190 ? 14.831 3.868 -24.961 1.00 89.00 190 LEU A CA 1
ATOM 1438 C C . LEU A 1 190 ? 16.243 3.686 -25.523 1.00 89.00 190 LEU A C 1
ATOM 1440 O O . LEU A 1 190 ? 16.691 2.566 -25.775 1.00 89.00 190 LEU A O 1
ATOM 1444 N N . MET A 1 191 ? 16.950 4.801 -25.693 1.00 88.94 191 MET A N 1
ATOM 1445 C CA . MET A 1 191 ? 18.368 4.806 -26.031 1.00 88.94 191 MET A CA 1
ATOM 1446 C C . MET A 1 191 ? 19.184 4.425 -24.793 1.00 88.94 191 MET A C 1
ATOM 1448 O O . MET A 1 191 ? 19.118 5.102 -23.770 1.00 88.94 191 MET A O 1
ATOM 1452 N N . VAL A 1 192 ? 19.956 3.346 -24.897 1.00 89.88 192 VAL A N 1
ATOM 1453 C CA . VAL A 1 192 ? 20.719 2.768 -23.778 1.00 89.88 192 VAL A CA 1
ATOM 1454 C C . VAL A 1 192 ? 22.228 2.955 -23.910 1.00 89.88 192 VAL A C 1
ATOM 1456 O O . VAL A 1 192 ? 22.953 2.728 -22.948 1.00 89.88 192 VAL A O 1
ATOM 1459 N N . GLY A 1 193 ? 22.703 3.404 -25.074 1.00 86.44 193 GLY A N 1
ATOM 1460 C CA . GLY A 1 193 ? 24.107 3.732 -25.299 1.00 86.44 193 GLY A CA 1
ATOM 1461 C C . GLY A 1 193 ? 24.408 4.116 -26.746 1.00 86.44 193 GLY A C 1
ATOM 1462 O O . GLY A 1 193 ? 23.499 4.313 -27.558 1.00 86.44 193 GLY A O 1
ATOM 1463 N N . VAL A 1 194 ? 25.696 4.232 -27.067 1.00 83.44 194 VAL A N 1
ATOM 1464 C CA . VAL A 1 194 ? 26.210 4.541 -28.409 1.00 83.44 194 VAL A CA 1
ATOM 1465 C C . VAL A 1 194 ? 27.301 3.535 -28.747 1.00 83.44 194 VAL A C 1
ATOM 1467 O O . VAL A 1 194 ? 28.210 3.332 -27.950 1.00 83.44 194 VAL A O 1
ATOM 1470 N N . HIS A 1 195 ? 27.235 2.944 -29.937 1.00 82.56 195 HIS A N 1
ATOM 1471 C CA . HIS A 1 195 ? 28.261 2.042 -30.451 1.00 82.56 195 HIS A CA 1
ATOM 1472 C C . HIS A 1 195 ? 28.672 2.497 -31.857 1.00 82.56 195 HIS A C 1
ATOM 1474 O O . HIS A 1 195 ? 27.837 2.549 -32.762 1.00 82.56 195 HIS A O 1
ATOM 1480 N N . GLY A 1 196 ? 29.943 2.874 -32.039 1.00 77.88 196 GLY A N 1
ATOM 1481 C CA . GLY A 1 196 ? 30.474 3.342 -33.328 1.00 77.88 196 GLY A CA 1
ATOM 1482 C C . GLY A 1 196 ? 29.691 4.516 -33.937 1.00 77.88 196 GLY A C 1
ATOM 1483 O O . GLY A 1 196 ? 29.279 4.436 -35.093 1.00 77.88 196 GLY A O 1
ATOM 1484 N N . ASP A 1 197 ? 29.422 5.559 -33.141 1.00 81.56 197 ASP A N 1
ATOM 1485 C CA . ASP A 1 197 ? 28.606 6.743 -33.489 1.00 81.56 197 ASP A CA 1
ATOM 1486 C C . ASP A 1 197 ? 27.136 6.464 -33.852 1.00 81.56 197 ASP A C 1
ATOM 1488 O O . ASP A 1 197 ? 26.425 7.343 -34.346 1.00 81.56 197 ASP A O 1
ATOM 1492 N N . ARG A 1 198 ? 26.630 5.255 -33.578 1.00 86.06 198 ARG A N 1
ATOM 1493 C CA . ARG A 1 198 ? 25.215 4.914 -33.763 1.00 86.06 198 ARG A CA 1
ATOM 1494 C C . ARG A 1 198 ? 24.520 4.713 -32.417 1.00 86.06 198 ARG A C 1
ATOM 1496 O O . ARG A 1 198 ? 25.049 3.992 -31.570 1.00 86.06 198 ARG A O 1
ATOM 1503 N N . PRO A 1 199 ? 23.332 5.310 -32.208 1.00 88.81 199 PRO A N 1
ATOM 1504 C CA . PRO A 1 199 ? 22.561 5.079 -30.995 1.00 88.81 199 PRO A CA 1
ATOM 1505 C C . PRO A 1 199 ? 22.075 3.626 -30.936 1.00 88.81 199 PRO A C 1
ATOM 1507 O O . PRO A 1 199 ? 21.593 3.076 -31.932 1.00 88.81 199 PRO A O 1
ATOM 1510 N N . VAL A 1 200 ? 22.191 3.016 -29.758 1.00 90.19 200 VAL A N 1
ATOM 1511 C CA . VAL A 1 200 ? 21.704 1.664 -29.464 1.00 90.19 200 VAL A CA 1
ATOM 1512 C C . VAL A 1 200 ? 20.460 1.774 -28.587 1.00 90.19 200 VAL A C 1
ATOM 1514 O O . VAL A 1 200 ? 20.448 2.498 -27.591 1.00 90.19 200 VAL A O 1
ATOM 1517 N N . TYR A 1 201 ? 19.407 1.056 -28.974 1.00 91.69 201 TYR A N 1
ATOM 1518 C CA . TYR A 1 201 ? 18.097 1.064 -28.320 1.00 91.69 201 TYR A CA 1
ATOM 1519 C C . TYR A 1 201 ? 17.804 -0.290 -27.671 1.00 91.69 201 TYR A C 1
ATOM 1521 O O . TYR A 1 201 ? 18.335 -1.304 -28.119 1.00 91.69 201 TYR A O 1
ATOM 1529 N N . LEU A 1 202 ? 16.918 -0.320 -26.675 1.00 87.88 202 LEU A N 1
ATOM 1530 C CA . LEU A 1 202 ? 16.572 -1.501 -25.864 1.00 87.88 202 LEU A CA 1
ATOM 1531 C C . LEU A 1 202 ? 15.722 -2.582 -26.586 1.00 87.88 202 LEU A C 1
ATOM 1533 O O . LEU A 1 202 ? 15.015 -3.358 -25.950 1.00 87.88 202 LEU A O 1
ATOM 1537 N N . ARG A 1 203 ? 15.734 -2.627 -27.916 1.00 85.44 203 ARG A N 1
ATOM 1538 C CA . ARG A 1 203 ? 14.828 -3.459 -28.729 1.00 85.44 203 ARG A CA 1
ATOM 1539 C C . ARG A 1 203 ? 15.323 -4.878 -29.022 1.00 85.44 203 ARG A C 1
ATOM 1541 O O . ARG A 1 203 ? 16.550 -5.119 -29.031 1.00 85.44 203 ARG A O 1
#

Solvent-accessible surface area (backbone atoms only — not comparable to full-atom values): 12778 Å² total; per-residue (Å²): 142,86,68,67,68,63,56,54,55,51,51,52,47,47,49,73,76,40,70,52,57,60,52,49,53,51,50,51,51,51,51,50,54,49,46,69,70,66,52,81,83,71,93,65,78,83,76,84,73,61,72,53,81,48,79,52,82,56,86,80,67,56,73,70,58,48,44,58,57,51,44,60,50,52,52,52,54,61,74,71,42,101,79,59,89,48,80,50,74,54,85,56,50,92,84,54,55,56,46,61,49,36,54,48,48,52,54,43,47,59,57,51,67,72,42,87,90,62,90,76,90,84,88,80,81,64,50,77,97,74,87,85,85,82,82,55,69,68,62,29,58,76,49,78,48,53,72,66,47,41,52,47,38,53,53,59,42,61,40,84,44,76,72,47,70,51,75,55,92,95,39,76,42,79,41,75,51,64,58,73,67,85,48,70,64,54,49,32,66,33,67,43,50,68,44,93,94,36,81,37,53,63,110

Radius of gyration: 35.4 Å; Cα contacts (8 Å, |Δi|>4): 170; chains: 1; bounding box: 59×54×104 Å

Foldseek 3Di:
DPDVVVVVVVVVCCVVVHCVVVVVVVVVVVVVVVCVVPPDDDPDPPPPQDEDEAEDDDAPDDLVVCLVVVLVVVLVVVVPDPDRPDYDYDDDYPPDDLASSVVSVVVSLVSVVPDPPDPDDDDDDGDYDDDDQDDDPVVCVVQVHDPVLQVVLVVQQQDKDFPAWDDDPNDTDTDIDGHHCPDVVSQQQRFRDDGPNHTDGSD

Mean predicted aligned error: 17.48 Å

Sequence (203 aa):
MSENGNKFSGLIRSFLQGQLSVLLIVISLAAGAVALVMTPREEEPQIVVPLADVMVSYPGGSAEEIERRVSSRLERLLYQIDDVPIVTAALYSGRYGTHDLYRVAEEVAGKLQNVHDSARITLHGGEPRAVRVLLDPERLAAHDLSVLEVAGALKVSNSQAGAGTLARANREIVVEVGPFLRDADEVRNLMVGVHGDRPVYLR